Protein AF-X1ENH5-F1 (afdb_monomer)

InterPro domains:
  IPR018483 Carbohydrate kinase, FGGY, conserved site [PS00445] (154-174)
  IPR018485 Carbohydrate kinase FGGY, C-terminal [PF02782] (138-236)
  IPR043129 ATPase, nucleotide binding domain [SSF53067] (134-287)
  IPR050406 FGGY Carbohydrate Kinase [PTHR43095] (138-286)

pLDDT: mean 84.13, std 14.54, range [31.84, 98.38]

Secondary structure (DSSP, 8-state):
-EEEEEEESS-TT--HHHHSSTT--HHHHHHHHHHHHHHHHSTTSTTTT-EEEEEEEEE-TTTSHHHHHHHTTT-SEEEEE-TTS-HHHHHHHHHHHHHHHTTTSEEEEE--------TT-----S--S---HHHHHHHTEEE-TTT-EEEEE----S--TT--HHHHHHHHHHHHHHHHHHHHHHHHHTT-----EEE-SGGGG-HHHHHHHHHHHTS-EEEE--S-HHHHHHHHHHHHHHHT--HHHHHHHS---EEEE---GGGHHHHHHHHHHHHHHHHHHHTT-

Organism: NCBI:txid412755

Sequence (289 aa):
MPVIIAFTASYEDRPQLKNYTGLKDMKEGILAVKSDIERLSREDGPYSDLNIIVHLDHAQPASDKWLVDEYGNFISSVMWDCSHYSLKDKLRMTKKFVDEYKTRFIVEGAVDEIYNYNTDNVRGEVIDNITEPEVAEEYFSGAGSPRWNVSLKGAFYGISLSHGKYHFLKAILDAVAFEIKLNIDTISDSGIKVKKIILSGGASKNLPLCQVIADVLETPTAVSREKEASSKGVFYLVKSQIEGLPVTKIAGEENVAHTELTPDKKRFQHYRRLYQKYISLGNQMENLA

Nearest PDB structures (foldseek):
  5vm1-assembly1_A  TM=9.222E-01  e=3.725E-05  Brucella ovis ATCC 25840
  3ifr-assembly3_A  TM=8.797E-01  e=1.508E-05  Rhodospirillum rubrum ATCC 11170
  3gbt-assembly1_A  TM=8.881E-01  e=1.259E-05  Lactobacillus acidophilus NCFM
  5vm1-assembly6_B  TM=9.229E-01  e=3.956E-05  Brucella ovis ATCC 25840
  3ll3-assembly1_B  TM=8.595E-01  e=8.255E-06  Lactobacillus acidophilus

Foldseek 3Di:
DEDEDEAEPVPLQGNCLLVVDPNSHNVNSVVVVLVCCCQQCPCPHPNVVYDYAYEHEQQEPVPRVVVCVVCLQVHAEYAYHPLVDDLVVLVVVLVVVCVVPVVRHHYRRDSDNPPDDDPPSDHDDVPPDPQDPVNVFSVQAADDPPLRGRRFGDDDPDDDPVDDPVNVVVVVLLLVLLRVLNRVVVCVVVVDDDDAAEDADDCLVPVVSVQSNCQLNVHKYKYFPDHCVVSVLVVLVVVCVVVVHDSCVSVVVDDRDIHIHHHDPVCNVVSVVVSVVSVVVSVVSSVVD

Solvent-accessible surface area (backbone atoms only — not comparable to full-atom values): 16633 Å² total; per-residue (Å²): 86,81,44,77,52,73,44,21,48,76,30,83,92,56,34,39,23,21,60,66,40,96,83,58,35,49,70,62,10,50,54,48,54,52,50,49,52,54,59,37,40,30,86,92,27,96,37,39,70,45,45,78,40,32,32,38,36,52,34,34,75,91,76,31,48,64,55,50,70,76,41,34,87,71,33,47,28,36,29,44,36,34,42,94,49,55,72,74,50,23,57,53,50,49,50,52,48,44,74,76,38,61,90,65,30,50,74,42,74,42,76,54,76,76,89,79,82,66,100,76,83,70,82,76,62,92,70,89,59,83,79,50,70,73,62,51,46,60,81,29,52,37,36,58,83,83,72,67,33,72,70,38,67,67,81,88,80,87,84,56,98,85,63,52,73,68,55,55,54,48,51,52,54,48,48,55,30,44,49,53,39,51,41,52,51,54,45,39,75,74,72,46,80,86,86,76,47,76,41,56,69,80,68,44,72,40,55,72,55,50,48,49,33,14,26,62,60,70,37,64,28,26,35,51,68,63,86,56,59,66,64,52,50,53,50,30,50,53,50,14,63,75,70,74,42,60,44,70,58,56,50,61,73,52,72,79,53,58,50,80,40,77,40,52,74,90,47,35,73,58,41,56,56,50,44,54,50,50,52,56,50,51,58,52,48,62,76,74,90

Radius of gyration: 22.56 Å; Cα contacts (8 Å, |Δi|>4): 347; chains: 1; bounding box: 57×37×62 Å

Mean predicted aligned error: 13.88 Å

Structure (mmCIF, N/CA/C/O backbone):
data_AF-X1ENH5-F1
#
_entry.id   AF-X1ENH5-F1
#
loop_
_atom_site.group_PDB
_atom_site.id
_atom_site.type_symbol
_atom_site.label_atom_id
_atom_site.label_alt_id
_atom_site.label_comp_id
_atom_site.label_asym_id
_atom_site.label_entity_id
_atom_site.label_seq_id
_atom_site.pdbx_PDB_ins_code
_atom_site.Cartn_x
_atom_site.Cartn_y
_atom_site.Cartn_z
_atom_site.occupancy
_atom_site.B_iso_or_equiv
_atom_site.auth_seq_id
_atom_site.auth_comp_id
_atom_site.auth_asym_id
_atom_site.auth_atom_id
_atom_site.pdbx_PDB_model_num
ATOM 1 N N . MET A 1 1 ? -16.900 14.703 18.967 1.00 65.75 1 MET A N 1
ATOM 2 C CA . MET A 1 1 ? -16.089 14.598 17.719 1.00 65.75 1 MET A CA 1
ATOM 3 C C . MET A 1 1 ? -15.453 13.213 17.662 1.00 65.75 1 MET A C 1
ATOM 5 O O . MET A 1 1 ? -14.846 12.850 18.663 1.00 65.75 1 MET A O 1
ATOM 9 N N . PRO A 1 2 ? -15.609 12.412 16.589 1.00 79.38 2 PRO A N 1
ATOM 10 C CA . PRO A 1 2 ? -15.003 11.088 16.552 1.00 79.38 2 PRO A CA 1
ATOM 11 C C . PRO A 1 2 ? -13.504 11.168 16.260 1.00 79.38 2 PRO A C 1
ATOM 13 O O . PRO A 1 2 ? -13.086 11.872 15.342 1.00 79.38 2 PRO A O 1
ATOM 16 N N . VAL A 1 3 ? -12.710 10.457 17.057 1.00 83.88 3 VAL A N 1
ATOM 17 C CA . VAL A 1 3 ? -11.249 10.382 16.943 1.00 83.88 3 VAL A CA 1
ATOM 18 C C . VAL A 1 3 ? -10.851 8.917 16.903 1.00 83.88 3 VAL A C 1
ATOM 20 O O . VAL A 1 3 ? -11.258 8.137 17.761 1.00 83.88 3 VAL A O 1
ATOM 23 N N . ILE A 1 4 ? -10.054 8.550 15.904 1.00 86.19 4 ILE A N 1
ATOM 24 C CA . ILE A 1 4 ? -9.498 7.205 15.800 1.00 86.19 4 ILE A CA 1
ATOM 25 C C . ILE A 1 4 ? -8.137 7.207 16.475 1.00 86.19 4 ILE A C 1
ATOM 27 O O . ILE A 1 4 ? -7.270 8.011 16.129 1.00 86.19 4 ILE A O 1
ATOM 31 N N . ILE A 1 5 ? -7.958 6.296 17.423 1.00 90.38 5 ILE A N 1
ATOM 32 C CA . ILE A 1 5 ? -6.656 6.012 18.013 1.00 90.38 5 ILE A CA 1
ATOM 33 C C . ILE A 1 5 ? -6.234 4.644 17.500 1.00 90.38 5 ILE A C 1
ATOM 35 O O . ILE A 1 5 ? -6.833 3.627 17.852 1.00 90.38 5 ILE A O 1
ATOM 39 N N . ALA A 1 6 ? -5.226 4.656 16.632 1.00 91.12 6 ALA A N 1
ATOM 40 C CA . ALA A 1 6 ? -4.647 3.464 16.042 1.00 91.12 6 ALA A CA 1
ATOM 41 C C . ALA A 1 6 ? -3.329 3.115 16.731 1.00 91.12 6 ALA A C 1
ATOM 43 O O . ALA A 1 6 ? -2.497 3.991 16.996 1.00 91.12 6 ALA A O 1
ATOM 44 N N . PHE A 1 7 ? -3.135 1.833 16.998 1.00 92.62 7 PHE A N 1
ATOM 45 C CA . PHE A 1 7 ? -1.862 1.300 17.453 1.00 92.62 7 PHE A CA 1
ATOM 46 C C . PHE A 1 7 ? -1.666 -0.108 16.918 1.00 92.62 7 PHE A C 1
ATOM 48 O O . PHE A 1 7 ? -2.631 -0.840 16.711 1.00 92.62 7 PHE A O 1
ATOM 55 N N . THR A 1 8 ? -0.411 -0.501 16.755 1.00 93.00 8 THR A N 1
ATOM 56 C CA . THR A 1 8 ? -0.060 -1.885 16.448 1.00 93.00 8 THR A CA 1
ATOM 57 C C . THR A 1 8 ? 0.416 -2.625 17.700 1.00 93.00 8 THR A C 1
ATOM 59 O O . THR A 1 8 ? 0.903 -2.025 18.671 1.00 93.00 8 THR A O 1
ATOM 62 N N . ALA A 1 9 ? 0.278 -3.948 17.668 1.00 91.50 9 ALA A N 1
ATOM 63 C CA . ALA A 1 9 ? 0.709 -4.844 18.731 1.00 91.50 9 ALA A CA 1
ATOM 64 C C . ALA A 1 9 ? 2.060 -5.489 18.398 1.00 91.50 9 ALA A C 1
ATOM 66 O O . ALA A 1 9 ? 3.102 -4.873 18.643 1.00 91.50 9 ALA A O 1
ATOM 67 N N . SER A 1 10 ? 2.057 -6.695 17.822 1.00 88.56 10 SER A N 1
ATOM 68 C CA . SER A 1 10 ? 3.282 -7.404 17.452 1.00 88.56 10 SER A CA 1
ATOM 69 C C . SER A 1 10 ? 3.823 -7.035 16.069 1.00 88.56 10 SER A C 1
ATOM 71 O O . SER A 1 10 ? 4.689 -7.744 15.564 1.00 88.56 10 SER A O 1
ATOM 73 N N . TYR A 1 11 ? 3.317 -5.979 15.427 1.00 85.44 11 TYR A N 1
ATOM 74 C CA . TYR A 1 11 ? 3.837 -5.529 14.136 1.00 85.44 11 TYR A CA 1
ATOM 75 C C . TYR A 1 11 ? 5.273 -5.025 14.301 1.00 85.44 11 TYR A C 1
ATOM 77 O O . TYR A 1 11 ? 5.519 -4.027 14.984 1.00 85.44 11 TYR A O 1
ATOM 85 N N . GLU A 1 12 ? 6.225 -5.742 13.706 1.00 68.88 12 GLU A N 1
ATOM 86 C CA . GLU A 1 12 ? 7.655 -5.593 13.996 1.00 68.88 12 GLU A CA 1
ATOM 87 C C . GLU A 1 12 ? 8.201 -4.196 13.665 1.00 68.88 12 GLU A C 1
ATOM 89 O O . GLU A 1 12 ? 9.067 -3.679 14.376 1.00 68.88 12 GLU A O 1
ATOM 94 N N . ASP A 1 13 ? 7.630 -3.534 12.663 1.00 68.06 13 ASP A N 1
ATOM 95 C CA . ASP A 1 13 ? 8.099 -2.233 12.178 1.00 68.06 13 ASP A CA 1
ATOM 96 C C . ASP A 1 13 ? 7.818 -1.108 13.160 1.00 68.06 13 ASP A C 1
ATOM 98 O O . ASP A 1 13 ? 8.537 -0.103 13.234 1.00 68.06 13 ASP A O 1
ATOM 102 N N . ARG A 1 14 ? 6.695 -1.233 13.871 1.00 76.81 14 ARG A N 1
ATOM 103 C CA . ARG A 1 14 ? 6.153 -0.176 14.720 1.00 76.81 14 ARG A CA 1
ATOM 104 C C . ARG A 1 14 ? 5.433 -0.728 15.947 1.00 76.81 14 ARG A C 1
ATOM 106 O O . ARG A 1 14 ? 4.312 -0.287 16.154 1.00 76.81 14 ARG A O 1
ATOM 113 N N . PRO A 1 15 ? 6.032 -1.582 16.800 1.00 84.06 15 PRO A N 1
ATOM 114 C CA . PRO A 1 15 ? 5.311 -2.279 17.867 1.00 84.06 15 PRO A CA 1
ATOM 115 C C . PRO A 1 15 ? 4.935 -1.302 18.991 1.00 84.06 15 PRO A C 1
ATOM 117 O O . PRO A 1 15 ? 5.649 -1.137 19.985 1.00 84.06 15 PRO A O 1
ATOM 120 N N . GLN A 1 16 ? 3.841 -0.569 18.794 1.00 90.56 16 GLN A N 1
ATOM 121 C CA . GLN A 1 16 ? 3.479 0.599 19.592 1.00 90.56 16 GLN A CA 1
ATOM 122 C C . GLN A 1 16 ? 3.046 0.194 20.988 1.00 90.56 16 GLN A C 1
ATOM 124 O O . GLN A 1 16 ? 3.521 0.800 21.942 1.00 90.56 16 GLN A O 1
ATOM 129 N N . LEU A 1 17 ? 2.232 -0.858 21.124 1.00 93.88 17 LEU A N 1
ATOM 130 C CA . LEU A 1 17 ? 1.841 -1.362 22.441 1.00 93.88 17 LEU A CA 1
ATOM 131 C C . LEU A 1 17 ? 3.058 -1.800 23.247 1.00 93.88 17 LEU A C 1
ATOM 133 O O . LEU A 1 17 ? 3.207 -1.394 24.395 1.00 93.88 17 LEU A O 1
ATOM 137 N N . LYS A 1 18 ? 3.979 -2.546 22.627 1.00 91.00 18 LYS A N 1
ATOM 138 C CA . LYS A 1 18 ? 5.224 -2.950 23.286 1.00 91.00 18 LYS A CA 1
ATOM 139 C C . LYS A 1 18 ? 5.982 -1.736 23.815 1.00 91.00 18 LYS A C 1
ATOM 141 O O . LYS A 1 18 ? 6.446 -1.759 24.942 1.00 91.00 18 LYS A O 1
ATOM 146 N N . ASN A 1 19 ? 6.091 -0.673 23.024 1.00 90.62 19 ASN A N 1
ATOM 147 C CA . ASN A 1 19 ? 6.873 0.514 23.373 1.00 90.62 19 ASN A CA 1
ATOM 148 C C . ASN A 1 19 ? 6.098 1.583 24.158 1.00 90.62 19 ASN A C 1
ATOM 150 O O . ASN A 1 19 ? 6.683 2.612 24.493 1.00 90.62 19 ASN A O 1
ATOM 154 N N . TYR A 1 20 ? 4.809 1.373 24.437 1.00 90.69 20 TYR A N 1
ATOM 155 C CA . TYR A 1 20 ? 3.963 2.384 25.071 1.00 90.69 20 TYR A CA 1
ATOM 156 C C . TYR A 1 20 ? 4.424 2.706 26.498 1.00 90.69 20 TYR A C 1
ATOM 158 O O . TYR A 1 20 ? 4.330 3.845 26.951 1.00 90.69 20 TYR A O 1
ATOM 166 N N . THR A 1 21 ? 4.977 1.711 27.196 1.00 92.19 21 THR A N 1
ATOM 167 C CA . THR A 1 21 ? 5.536 1.864 28.541 1.00 92.19 21 THR A CA 1
ATOM 168 C C . THR A 1 21 ? 7.037 1.568 28.555 1.00 92.19 21 THR A C 1
ATOM 170 O O . THR A 1 21 ? 7.577 0.873 27.692 1.00 92.19 21 THR A O 1
ATOM 173 N N . GLY A 1 22 ? 7.730 2.046 29.594 1.00 89.75 22 GLY A N 1
ATOM 174 C CA . GLY A 1 22 ? 9.153 1.754 29.799 1.00 89.75 22 GLY A CA 1
ATOM 175 C C . GLY A 1 22 ? 9.470 0.270 30.035 1.00 89.75 22 GLY A C 1
ATOM 176 O O . GLY A 1 22 ? 10.632 -0.116 29.928 1.00 89.75 22 GLY A O 1
ATOM 177 N N . LEU A 1 23 ? 8.458 -0.562 30.318 1.00 91.50 23 LEU A N 1
ATOM 178 C CA . LEU A 1 23 ? 8.609 -2.005 30.535 1.00 91.50 23 LEU A CA 1
ATOM 179 C C . LEU A 1 23 ? 8.845 -2.782 29.236 1.00 91.50 23 LEU A C 1
ATOM 181 O O . LEU A 1 23 ? 9.301 -3.921 29.285 1.00 91.50 23 LEU A O 1
ATOM 185 N N . LYS A 1 24 ? 8.581 -2.164 28.078 1.00 90.88 24 LYS A N 1
ATOM 186 C CA . LYS A 1 24 ? 8.726 -2.791 26.759 1.00 90.88 24 LYS A CA 1
ATOM 187 C C . LYS A 1 24 ? 7.923 -4.094 26.603 1.00 90.88 24 LYS A C 1
ATOM 189 O O . LYS A 1 24 ? 8.373 -5.022 25.925 1.00 90.88 24 LYS A O 1
ATOM 194 N N . ASP A 1 25 ? 6.746 -4.152 27.222 1.00 92.75 25 ASP A N 1
ATOM 195 C CA . ASP A 1 25 ? 5.858 -5.314 27.252 1.00 92.75 25 ASP A CA 1
ATOM 196 C C . ASP A 1 25 ? 4.480 -4.970 26.664 1.00 92.75 25 ASP A C 1
ATOM 198 O O . ASP A 1 25 ? 3.901 -3.929 26.970 1.00 92.75 25 ASP A O 1
ATOM 202 N N . MET A 1 26 ? 3.952 -5.845 25.802 1.00 93.38 26 MET A N 1
ATOM 203 C CA . MET A 1 26 ? 2.687 -5.594 25.098 1.00 93.38 26 MET A CA 1
ATOM 204 C C . MET A 1 26 ? 1.461 -5.662 26.010 1.00 93.38 26 MET A C 1
ATOM 206 O O . MET A 1 26 ? 0.502 -4.931 25.765 1.00 93.38 26 MET A O 1
ATOM 210 N N . LYS A 1 27 ? 1.468 -6.519 27.041 1.00 94.38 27 LYS A N 1
ATOM 211 C CA . LYS A 1 27 ? 0.344 -6.627 27.982 1.00 94.38 27 LYS A CA 1
ATOM 212 C C . LYS A 1 27 ? 0.259 -5.372 28.835 1.00 94.38 27 LYS A C 1
ATOM 214 O O . LYS A 1 27 ? -0.809 -4.782 28.956 1.00 94.38 27 LYS A O 1
ATOM 219 N N . GLU A 1 28 ? 1.398 -4.911 29.335 1.00 96.38 28 GLU A N 1
ATOM 220 C CA . GLU A 1 28 ? 1.483 -3.630 30.040 1.00 96.38 28 GLU A CA 1
ATOM 221 C C . GLU A 1 28 ? 1.096 -2.462 29.124 1.00 96.38 28 GLU A C 1
ATOM 223 O O . GLU A 1 28 ? 0.389 -1.543 29.536 1.00 96.38 28 GLU A O 1
ATOM 228 N N . GLY A 1 29 ? 1.497 -2.531 27.852 1.00 96.19 29 GLY A N 1
ATOM 229 C CA . GLY A 1 29 ? 1.121 -1.579 26.815 1.00 96.19 29 GLY A CA 1
ATOM 230 C C . GLY A 1 29 ? -0.384 -1.421 26.635 1.00 96.19 29 GLY A C 1
ATOM 231 O O . GLY A 1 29 ? -0.893 -0.307 26.736 1.00 96.19 29 GLY A O 1
ATOM 232 N N . ILE A 1 30 ? -1.111 -2.519 26.390 1.00 96.75 30 ILE A N 1
ATOM 233 C CA . ILE A 1 30 ? -2.566 -2.444 26.190 1.00 96.75 30 ILE A CA 1
ATOM 234 C C . ILE A 1 30 ? -3.292 -1.985 27.456 1.00 96.75 30 ILE A C 1
ATOM 236 O O . ILE A 1 30 ? -4.227 -1.190 27.360 1.00 96.75 30 ILE A O 1
ATOM 240 N N . LEU A 1 31 ? -2.846 -2.420 28.639 1.00 97.19 31 LEU A N 1
ATOM 241 C CA . LEU A 1 31 ? -3.417 -1.974 29.911 1.00 97.19 31 LEU A CA 1
ATOM 242 C C . LEU A 1 31 ? -3.257 -0.461 30.093 1.00 97.19 31 LEU A C 1
ATOM 244 O O . LEU A 1 31 ? -4.217 0.221 30.456 1.00 97.19 31 LEU A O 1
ATOM 248 N N . ALA A 1 32 ? -2.068 0.065 29.799 1.00 96.56 32 ALA A N 1
ATOM 249 C CA . ALA A 1 32 ? -1.772 1.486 29.900 1.00 96.56 32 ALA A CA 1
ATOM 250 C C . ALA A 1 32 ? -2.545 2.310 28.859 1.00 96.56 32 ALA A C 1
ATOM 252 O O . ALA A 1 32 ? -3.234 3.249 29.245 1.00 96.56 32 ALA A O 1
ATOM 253 N N . VAL A 1 33 ? -2.524 1.923 27.576 1.00 96.31 33 VAL A N 1
ATOM 254 C CA . VAL A 1 33 ? -3.287 2.601 26.507 1.00 96.31 33 VAL A CA 1
ATOM 255 C C . VAL A 1 33 ? -4.771 2.645 26.841 1.00 96.31 33 VAL A C 1
ATOM 257 O O . VAL A 1 33 ? -5.392 3.704 26.771 1.00 96.31 33 VAL A O 1
ATOM 260 N N . LYS A 1 34 ? -5.347 1.503 27.233 1.00 96.69 34 LYS A N 1
ATOM 261 C CA . LYS A 1 34 ? -6.757 1.416 27.614 1.00 96.69 34 LYS A CA 1
ATOM 262 C C . LYS A 1 34 ? -7.069 2.339 28.785 1.00 96.69 34 LYS A C 1
ATOM 264 O O . LYS A 1 34 ? -8.004 3.130 28.700 1.00 96.69 34 LYS A O 1
ATOM 269 N N . SER A 1 35 ? -6.267 2.268 29.846 1.00 96.25 35 SER A N 1
ATOM 270 C CA . SER A 1 35 ? -6.422 3.120 31.025 1.00 96.25 35 SER A CA 1
ATOM 271 C C . SER A 1 35 ? -6.319 4.605 30.674 1.00 96.25 35 SER A C 1
ATOM 273 O O . SER A 1 35 ? -7.102 5.402 31.185 1.00 96.25 35 SER A O 1
ATOM 275 N N . ASP A 1 36 ? -5.363 4.997 29.835 1.00 95.88 36 ASP A N 1
ATOM 276 C CA . ASP A 1 36 ? -5.172 6.392 29.444 1.00 95.88 36 ASP A CA 1
ATOM 277 C C . ASP A 1 36 ? -6.354 6.895 28.624 1.00 95.88 36 ASP A C 1
ATOM 279 O O . ASP A 1 36 ? -6.909 7.937 28.963 1.00 95.88 36 ASP A O 1
ATOM 283 N N . ILE A 1 37 ? -6.799 6.135 27.619 1.00 95.56 37 ILE A N 1
ATOM 284 C CA . ILE A 1 37 ? -7.981 6.486 26.824 1.00 95.56 37 ILE A CA 1
ATOM 285 C C . ILE A 1 37 ? -9.198 6.651 27.738 1.00 95.56 37 ILE A C 1
ATOM 287 O O . ILE A 1 37 ? -9.793 7.724 27.754 1.00 95.56 37 ILE A O 1
ATOM 291 N N . GLU A 1 38 ? -9.512 5.652 28.566 1.00 94.00 38 GLU A N 1
ATOM 292 C CA . GLU A 1 38 ? -10.671 5.695 29.467 1.00 94.00 38 GLU A CA 1
ATOM 293 C C . GLU A 1 38 ? -10.592 6.856 30.469 1.00 94.00 38 GLU A C 1
ATOM 295 O O . GLU A 1 38 ? -11.591 7.522 30.732 1.00 94.00 38 GLU A O 1
ATOM 300 N N . ARG A 1 39 ? -9.409 7.151 31.024 1.00 94.62 39 ARG A N 1
ATOM 301 C CA . ARG A 1 39 ? -9.231 8.264 31.970 1.00 94.62 39 ARG A CA 1
ATOM 302 C C . ARG A 1 39 ? -9.330 9.625 31.311 1.00 94.62 39 ARG A C 1
ATOM 304 O O . ARG A 1 39 ? -9.749 10.566 31.982 1.00 94.62 39 ARG A O 1
ATOM 311 N N . LEU A 1 40 ? -8.874 9.745 30.073 1.00 94.31 40 LEU A N 1
ATOM 312 C CA . LEU A 1 40 ? -8.838 10.997 29.333 1.00 94.31 40 LEU A CA 1
ATOM 313 C C . LEU A 1 40 ? -10.203 11.325 28.716 1.00 94.31 40 LEU A C 1
ATOM 315 O O . LEU A 1 40 ? -10.556 12.503 28.659 1.00 94.31 40 LEU A O 1
ATOM 319 N N . SER A 1 41 ? -10.970 10.305 28.318 1.00 93.44 41 SER A N 1
ATOM 320 C CA . SER A 1 41 ? -12.281 10.442 27.671 1.00 93.44 41 SER A CA 1
ATOM 321 C C . SER A 1 41 ? -13.485 10.193 28.589 1.00 93.44 41 SER A C 1
ATOM 323 O O . SER A 1 41 ? -14.611 10.132 28.103 1.00 93.44 41 SER A O 1
ATOM 325 N N . ARG A 1 42 ? -13.287 10.000 29.900 1.00 93.19 42 ARG A N 1
ATOM 326 C CA . ARG A 1 42 ? -14.396 9.918 30.872 1.00 93.19 42 ARG A CA 1
ATOM 327 C C . ARG A 1 42 ? -15.175 11.236 30.957 1.00 93.19 42 ARG A C 1
ATOM 329 O O . ARG A 1 42 ? -14.659 12.277 30.563 1.00 93.19 42 ARG A O 1
ATOM 336 N N . GLU A 1 43 ? -16.376 11.202 31.531 1.00 92.69 43 GLU A N 1
ATOM 337 C CA . GLU A 1 43 ? -17.295 12.355 31.587 1.00 92.69 43 GLU A CA 1
ATOM 338 C C . GLU A 1 43 ? -16.697 13.620 32.236 1.00 92.69 43 GLU A C 1
ATOM 340 O O . GLU A 1 43 ? -16.928 14.722 31.747 1.00 92.69 43 GLU A O 1
ATOM 345 N N . ASP A 1 44 ? -15.898 13.480 33.299 1.00 94.38 44 ASP A N 1
ATOM 346 C CA . ASP A 1 44 ? -15.173 14.577 33.969 1.00 94.38 44 ASP A CA 1
ATOM 347 C C . ASP A 1 44 ? -13.745 14.784 33.424 1.00 94.38 44 ASP A C 1
ATOM 349 O O . ASP A 1 44 ? -12.956 15.553 33.978 1.00 94.38 44 ASP A O 1
ATOM 353 N N . GLY A 1 45 ? -13.378 14.049 32.374 1.00 93.25 45 GLY A N 1
ATOM 354 C CA . GLY A 1 45 ? -12.060 14.070 31.762 1.00 93.25 45 GLY A CA 1
ATOM 355 C C . GLY A 1 45 ? -11.844 15.282 30.851 1.00 93.25 45 GLY A C 1
ATOM 356 O O . GLY A 1 45 ? -12.795 15.923 30.407 1.00 93.25 45 GLY A O 1
ATOM 357 N N . PRO A 1 46 ? -10.580 15.591 30.513 1.00 94.31 46 PRO A N 1
ATOM 358 C CA . PRO A 1 46 ? -10.246 16.714 29.635 1.00 94.31 46 PRO A CA 1
ATOM 359 C C . PRO A 1 46 ? -10.766 16.555 28.196 1.00 94.31 46 PRO A C 1
ATOM 361 O O . PRO A 1 46 ? -10.773 17.531 27.449 1.00 94.31 46 PRO A O 1
ATOM 364 N N . TYR A 1 47 ? -11.179 15.346 27.799 1.00 93.06 47 TYR A N 1
ATOM 365 C CA . TYR A 1 47 ? -11.654 15.029 26.453 1.00 93.06 47 TYR A CA 1
ATOM 366 C C . TYR A 1 47 ? -12.999 14.285 26.459 1.00 93.06 47 TYR A C 1
ATOM 368 O O . TYR A 1 47 ? -13.220 13.399 25.633 1.00 93.06 47 TYR A O 1
ATOM 376 N N . SER A 1 48 ? -13.897 14.638 27.380 1.00 91.12 48 SER A N 1
ATOM 377 C CA . SER A 1 48 ? -15.223 14.017 27.534 1.00 91.12 48 SER A CA 1
ATOM 378 C C . SER A 1 48 ? -16.121 14.115 26.290 1.00 91.12 48 SER A C 1
ATOM 380 O O . SER A 1 48 ? -16.962 13.250 26.067 1.00 91.12 48 SER A O 1
ATOM 382 N N . ASP A 1 49 ? -15.904 15.115 25.431 1.00 90.19 49 ASP A N 1
ATOM 383 C CA . ASP A 1 49 ? -16.664 15.318 24.186 1.00 90.19 49 ASP A CA 1
ATOM 384 C C . ASP A 1 49 ? -16.129 14.507 22.977 1.00 90.19 49 ASP A C 1
ATOM 386 O O . ASP A 1 49 ? -16.623 14.635 21.839 1.00 90.19 49 ASP A O 1
ATOM 390 N N . LEU A 1 50 ? -15.072 13.706 23.166 1.00 86.69 50 LEU A N 1
ATOM 391 C CA . LEU A 1 50 ? -14.506 12.864 22.111 1.00 86.69 50 LEU A CA 1
ATOM 392 C C . LEU A 1 50 ? -15.163 11.482 22.084 1.00 86.69 50 LEU A C 1
ATOM 394 O O . LEU A 1 50 ? -15.222 10.779 23.085 1.00 86.69 50 LEU A O 1
ATOM 398 N N . ASN A 1 51 ? -15.566 11.052 20.888 1.00 83.81 51 ASN A N 1
ATOM 399 C CA . ASN A 1 51 ? -15.989 9.674 20.647 1.00 83.81 51 ASN A CA 1
ATOM 400 C C . ASN A 1 51 ? -14.774 8.890 20.148 1.00 83.81 51 ASN A C 1
ATOM 402 O O . ASN A 1 51 ? -14.367 9.052 18.996 1.00 83.81 51 ASN A O 1
ATOM 406 N N . ILE A 1 52 ? -14.166 8.084 21.014 1.00 91.06 52 ILE A N 1
ATOM 407 C CA . ILE A 1 52 ? -12.947 7.353 20.667 1.00 91.06 52 ILE A CA 1
ATOM 408 C C . ILE A 1 52 ? -13.295 6.054 19.940 1.00 91.06 52 ILE A C 1
ATOM 410 O O . ILE A 1 52 ? -14.066 5.237 20.435 1.00 91.06 52 ILE A O 1
ATOM 414 N N . ILE A 1 53 ? -12.698 5.867 18.767 1.00 91.56 53 ILE A N 1
ATOM 415 C CA . ILE A 1 53 ? -12.738 4.628 17.993 1.00 91.56 53 ILE A CA 1
ATOM 416 C C . ILE A 1 53 ? -11.349 4.008 18.103 1.00 91.56 53 ILE A C 1
ATOM 418 O O . ILE A 1 53 ? -10.365 4.583 17.638 1.00 91.56 53 ILE A O 1
ATOM 422 N N . VAL A 1 54 ? -11.258 2.841 18.729 1.00 94.38 54 VAL A N 1
ATOM 423 C CA . VAL A 1 54 ? -9.977 2.154 18.910 1.00 94.38 54 VAL A CA 1
ATOM 424 C C . VAL A 1 54 ? -9.735 1.241 17.715 1.00 94.38 54 VAL A C 1
ATOM 426 O O . VAL A 1 54 ? -10.559 0.373 17.415 1.00 94.38 54 VAL A O 1
ATOM 429 N N . HIS A 1 55 ? -8.614 1.436 17.029 1.00 94.56 55 HIS A N 1
ATOM 430 C CA . HIS A 1 55 ? -8.213 0.627 15.885 1.00 94.56 55 HIS A CA 1
ATOM 431 C C . HIS A 1 55 ? -6.938 -0.154 16.212 1.00 94.56 55 HIS A C 1
ATOM 433 O O . HIS A 1 55 ? -5.913 0.438 16.550 1.00 94.56 55 HIS A O 1
ATOM 439 N N . LEU A 1 56 ? -7.008 -1.482 16.117 1.00 93.62 56 LEU A N 1
ATOM 440 C CA . LEU A 1 56 ? -5.826 -2.334 16.179 1.00 93.62 56 LEU A CA 1
ATOM 441 C C . LEU A 1 56 ? -5.292 -2.528 14.760 1.00 93.62 56 LEU A C 1
ATOM 443 O O . LEU A 1 56 ? -5.888 -3.252 13.961 1.00 93.62 56 LEU A O 1
ATOM 447 N N . ASP A 1 57 ? -4.177 -1.869 14.480 1.00 91.50 57 ASP A N 1
ATOM 448 C CA . ASP A 1 57 ? -3.533 -1.853 13.174 1.00 91.50 57 ASP A CA 1
ATOM 449 C C . ASP A 1 57 ? -2.525 -3.009 13.042 1.00 91.50 57 ASP A C 1
ATOM 451 O O . ASP A 1 57 ? -1.867 -3.386 14.018 1.00 91.50 57 ASP A O 1
ATOM 455 N N . HIS A 1 58 ? -2.411 -3.576 11.839 1.00 90.94 58 HIS A N 1
ATOM 456 C CA . HIS A 1 58 ? -1.501 -4.682 11.506 1.00 90.94 58 HIS A CA 1
ATOM 457 C C . HIS A 1 58 ? -1.511 -5.885 12.483 1.00 90.94 58 HIS A C 1
ATOM 459 O O . HIS A 1 58 ? -0.459 -6.439 12.822 1.00 90.94 58 HIS A O 1
ATOM 465 N N . ALA A 1 59 ? -2.691 -6.315 12.945 1.00 91.75 59 ALA A N 1
ATOM 466 C CA . ALA A 1 59 ? -2.826 -7.431 13.883 1.00 91.75 59 ALA A CA 1
ATOM 467 C C . ALA A 1 59 ? -2.379 -8.758 13.248 1.00 91.75 59 ALA A C 1
ATOM 469 O O . ALA A 1 59 ? -2.990 -9.233 12.287 1.00 91.75 59 ALA A O 1
ATOM 470 N N . GLN A 1 60 ? -1.342 -9.382 13.811 1.00 89.19 60 GLN A N 1
ATOM 471 C CA . GLN A 1 60 ? -0.731 -10.590 13.258 1.00 89.19 60 GLN A CA 1
ATOM 472 C C . GLN A 1 60 ? -1.455 -11.868 13.725 1.00 89.19 60 GLN A C 1
ATOM 474 O O . GLN A 1 60 ? -1.558 -12.110 14.934 1.00 89.19 60 GLN A O 1
ATOM 479 N N . PRO A 1 61 ? -1.870 -12.772 12.812 1.00 87.25 61 PRO A N 1
ATOM 480 C CA . PRO A 1 61 ? -2.674 -13.942 13.156 1.00 87.25 61 PRO A CA 1
ATOM 481 C C . PRO A 1 61 ? -2.106 -14.885 14.213 1.00 87.25 61 PRO A C 1
ATOM 483 O O . PRO A 1 61 ? -2.863 -15.456 14.998 1.00 87.25 61 PRO A O 1
ATOM 486 N N . ALA A 1 62 ? -0.787 -15.068 14.226 1.00 83.75 62 ALA A N 1
ATOM 487 C CA . ALA A 1 62 ? -0.118 -15.973 15.156 1.00 83.75 62 ALA A CA 1
ATOM 488 C C . ALA A 1 62 ? 0.124 -15.338 16.535 1.00 83.75 62 ALA A C 1
ATOM 490 O O . ALA A 1 62 ? 0.126 -16.042 17.543 1.00 83.75 62 ALA A O 1
ATOM 491 N N . SER A 1 63 ? 0.311 -14.019 16.577 1.00 88.44 63 SER A N 1
ATOM 492 C CA . SER A 1 63 ? 0.905 -13.326 17.724 1.00 88.44 63 SER A CA 1
ATOM 493 C C . SER A 1 63 ? -0.087 -12.442 18.473 1.00 88.44 63 SER A C 1
ATOM 495 O O . SER A 1 63 ? 0.022 -12.311 19.689 1.00 88.44 63 SER A O 1
ATOM 497 N N . ASP A 1 64 ? -1.084 -11.889 17.779 1.00 93.38 64 ASP A N 1
ATOM 498 C CA . ASP A 1 64 ? -1.993 -10.878 18.329 1.00 93.38 64 ASP A CA 1
ATOM 499 C C . ASP A 1 64 ? -3.406 -11.411 18.593 1.00 93.38 64 ASP A C 1
ATOM 501 O O . ASP A 1 64 ? -4.258 -10.688 19.106 1.00 93.38 64 ASP A O 1
ATOM 505 N N . LYS A 1 65 ? -3.685 -12.690 18.299 1.00 91.31 65 LYS A N 1
ATOM 506 C CA . LYS A 1 65 ? -5.030 -13.259 18.503 1.00 91.31 65 LYS A CA 1
ATOM 507 C C . LYS A 1 65 ? -5.511 -13.117 19.954 1.00 91.31 65 LYS A C 1
ATOM 509 O O . LYS A 1 65 ? -6.671 -12.787 20.177 1.00 91.31 65 LYS A O 1
ATOM 514 N N . TRP A 1 66 ? -4.620 -13.309 20.930 1.00 94.69 66 TRP A N 1
ATOM 515 C CA . TRP A 1 66 ? -4.950 -13.154 22.353 1.00 94.69 66 TRP A CA 1
ATOM 516 C C . TRP A 1 66 ? -5.450 -11.738 22.676 1.00 94.69 66 TRP A C 1
ATOM 518 O O . TRP A 1 66 ? -6.396 -11.580 23.440 1.00 94.69 66 TRP A O 1
ATOM 528 N N . LEU A 1 67 ? -4.866 -10.714 22.048 1.00 94.75 67 LEU A N 1
ATOM 529 C CA . LEU A 1 67 ? -5.241 -9.318 22.245 1.00 94.75 67 LEU A CA 1
ATOM 530 C C . LEU A 1 67 ? -6.660 -9.066 21.727 1.00 94.75 67 LEU A C 1
ATOM 532 O O . LEU A 1 67 ? -7.465 -8.426 22.397 1.00 94.75 67 LEU A O 1
ATOM 536 N N . VAL A 1 68 ? -6.981 -9.619 20.557 1.00 93.62 68 VAL A N 1
ATOM 537 C CA . VAL A 1 68 ? -8.326 -9.554 19.973 1.00 93.62 68 VAL A CA 1
ATOM 538 C C . VAL A 1 68 ? -9.347 -10.297 20.842 1.00 93.62 68 VAL A C 1
ATOM 540 O O . VAL A 1 68 ? -10.447 -9.795 21.082 1.00 93.62 68 VAL A O 1
ATOM 543 N N . ASP A 1 69 ? -8.989 -11.485 21.328 1.00 94.00 69 ASP A N 1
ATOM 544 C CA . ASP A 1 69 ? -9.864 -12.313 22.158 1.00 94.00 69 ASP A CA 1
ATOM 545 C C . ASP A 1 69 ? -10.201 -11.623 23.485 1.00 94.00 69 ASP A C 1
ATOM 547 O O . ASP A 1 69 ? -11.384 -11.465 23.815 1.00 94.00 69 ASP A O 1
ATOM 551 N N . GLU A 1 70 ? -9.175 -11.161 24.202 1.00 95.12 70 GLU A N 1
ATOM 552 C CA . GLU A 1 70 ? -9.292 -10.566 25.535 1.00 95.12 70 GLU A CA 1
ATOM 553 C C . GLU A 1 70 ? -9.820 -9.122 25.500 1.00 95.12 70 GLU A C 1
ATOM 555 O O . GLU A 1 70 ? -10.673 -8.757 26.311 1.00 95.12 70 GLU A O 1
ATOM 560 N N . TYR A 1 71 ? -9.370 -8.300 24.545 1.00 94.81 71 TYR A N 1
ATOM 561 C CA . TYR A 1 71 ? -9.659 -6.858 24.494 1.00 94.81 71 TYR A CA 1
ATOM 562 C C . TYR A 1 71 ? -10.612 -6.461 23.362 1.00 94.81 71 TYR A C 1
ATOM 564 O O . TYR A 1 71 ? -10.850 -5.275 23.141 1.00 94.81 71 TYR A O 1
ATOM 572 N N . GLY A 1 72 ? -11.242 -7.419 22.680 1.00 90.06 72 GLY A N 1
ATOM 573 C CA . GLY A 1 72 ? -12.164 -7.146 21.571 1.00 90.06 72 GLY A CA 1
ATOM 574 C C . GLY A 1 72 ? -13.391 -6.292 21.922 1.00 90.06 72 GLY A C 1
ATOM 575 O O . GLY A 1 72 ? -14.042 -5.793 21.018 1.00 90.06 72 GLY A O 1
ATOM 576 N N . ASN A 1 73 ? -13.723 -6.103 23.207 1.00 90.81 73 ASN A N 1
ATOM 577 C CA . ASN A 1 73 ? -14.785 -5.170 23.627 1.00 90.81 73 ASN A CA 1
ATOM 578 C C . ASN A 1 73 ? -14.304 -3.714 23.712 1.00 90.81 73 ASN A C 1
ATOM 580 O O . ASN A 1 73 ? -15.113 -2.794 23.693 1.00 90.81 73 ASN A O 1
ATOM 584 N N . PHE A 1 74 ? -12.997 -3.516 23.864 1.00 93.25 74 PHE A N 1
ATOM 585 C CA . PHE A 1 74 ? -12.356 -2.206 23.867 1.00 93.25 74 PHE A CA 1
ATOM 586 C C . PHE A 1 74 ? -11.980 -1.771 22.443 1.00 93.25 74 PHE A C 1
ATOM 588 O O . PHE A 1 74 ? -12.011 -0.585 22.129 1.00 93.25 74 PHE A O 1
ATOM 595 N N . ILE A 1 75 ? -11.662 -2.729 21.570 1.00 94.31 75 ILE A N 1
ATOM 596 C CA . ILE A 1 75 ? -11.282 -2.486 20.178 1.00 94.31 75 ILE A CA 1
ATOM 597 C C . ILE A 1 75 ? -12.534 -2.313 19.308 1.00 94.31 75 ILE A C 1
ATOM 599 O O . ILE A 1 75 ? -13.420 -3.160 19.302 1.00 94.31 75 ILE A O 1
ATOM 603 N N . SER A 1 76 ? -12.599 -1.227 18.535 1.00 93.19 76 SER A N 1
ATOM 604 C CA . SER A 1 76 ? -13.718 -0.927 17.628 1.00 93.19 76 SER A CA 1
ATOM 605 C C . SER A 1 76 ? -13.502 -1.464 16.209 1.00 93.19 76 SER A C 1
ATOM 607 O O . SER A 1 76 ? -14.465 -1.745 15.492 1.00 93.19 76 SER A O 1
ATOM 609 N N . SER A 1 77 ? -12.243 -1.589 15.782 1.00 92.94 77 SER A N 1
ATOM 610 C CA . SER A 1 77 ? -11.873 -2.148 14.479 1.00 92.94 77 SER A CA 1
ATOM 611 C C . SER A 1 77 ? -10.492 -2.803 14.502 1.00 92.94 77 SER A C 1
ATOM 613 O O . SER A 1 77 ? -9.634 -2.401 15.285 1.00 92.94 77 SER A O 1
ATOM 615 N N . VAL A 1 78 ? -10.282 -3.806 13.648 1.00 93.19 78 VAL A N 1
ATOM 616 C CA . VAL A 1 78 ? -9.020 -4.552 13.533 1.00 93.19 78 VAL A CA 1
ATOM 617 C C . VAL A 1 78 ? -8.627 -4.668 12.064 1.00 93.19 78 VAL A C 1
ATOM 619 O O . VAL A 1 78 ? -9.419 -5.182 11.272 1.00 93.19 78 VAL A O 1
ATOM 622 N N . MET A 1 79 ? -7.405 -4.261 11.716 1.00 91.81 79 MET A N 1
ATOM 623 C CA . MET A 1 79 ? -6.754 -4.654 10.466 1.00 91.81 79 MET A CA 1
ATOM 624 C C . MET A 1 79 ? -6.086 -6.013 10.671 1.00 91.81 79 MET A C 1
ATOM 626 O O . MET A 1 79 ? -5.041 -6.114 11.312 1.00 91.81 79 MET A O 1
ATOM 630 N N . TRP A 1 80 ? -6.721 -7.077 10.174 1.00 91.88 80 TRP A N 1
ATOM 631 C CA . TRP A 1 80 ? -6.202 -8.439 10.308 1.00 91.88 80 TRP A CA 1
ATOM 632 C C . TRP A 1 80 ? -5.178 -8.717 9.213 1.00 91.88 80 TRP A C 1
ATOM 634 O O . TRP A 1 80 ? -5.534 -8.914 8.046 1.00 91.88 80 TRP A O 1
ATOM 644 N N . ASP A 1 81 ? -3.906 -8.710 9.598 1.00 88.62 81 ASP A N 1
ATOM 645 C CA . ASP A 1 81 ? -2.787 -8.688 8.672 1.00 88.62 81 ASP A CA 1
ATOM 646 C C . ASP A 1 81 ? -2.331 -10.096 8.300 1.00 88.62 81 ASP A C 1
ATOM 648 O O . ASP A 1 81 ? -1.564 -10.756 8.999 1.00 88.62 81 ASP A O 1
ATOM 652 N N . CYS A 1 82 ? -2.824 -10.573 7.159 1.00 82.94 82 CYS A N 1
ATOM 653 C CA . CYS A 1 82 ? -2.388 -11.839 6.585 1.00 82.94 82 CYS A CA 1
ATOM 654 C C . CYS A 1 82 ? -1.310 -11.649 5.504 1.00 82.94 82 CYS A C 1
ATOM 656 O O . CYS A 1 82 ? -1.039 -12.590 4.762 1.00 82.94 82 CYS A O 1
ATOM 658 N N . SER A 1 83 ? -0.691 -10.472 5.380 1.00 74.44 83 SER A N 1
ATOM 659 C CA . SER A 1 83 ? 0.190 -10.134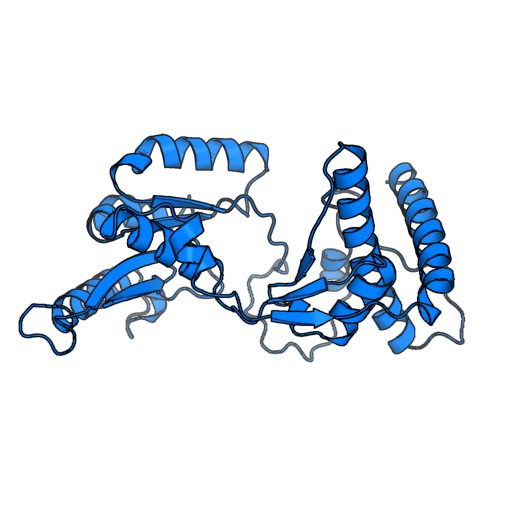 4.251 1.00 74.44 83 SER A CA 1
ATOM 660 C C . SER A 1 83 ? 1.354 -11.113 4.033 1.00 74.44 83 SER A C 1
ATOM 662 O O . SER A 1 83 ? 1.711 -11.363 2.881 1.00 74.44 83 SER A O 1
ATOM 664 N N . HIS A 1 84 ? 1.846 -11.758 5.096 1.00 72.19 84 HIS A N 1
ATOM 665 C CA . HIS A 1 84 ? 2.925 -12.758 5.071 1.00 72.19 84 HIS A CA 1
ATOM 666 C C . HIS A 1 84 ? 2.517 -14.175 4.610 1.00 72.19 84 HIS A C 1
ATOM 668 O O . HIS A 1 84 ? 3.373 -15.049 4.479 1.00 72.19 84 HIS A O 1
ATOM 674 N N . TYR A 1 85 ? 1.226 -14.453 4.397 1.00 72.62 85 TYR A N 1
ATOM 675 C CA . TYR A 1 85 ? 0.734 -15.791 4.031 1.00 72.62 85 TYR A CA 1
ATOM 676 C C . TYR A 1 85 ? 0.498 -15.927 2.521 1.00 72.62 85 TYR A C 1
ATOM 678 O O . TYR A 1 85 ? 0.374 -14.938 1.810 1.00 72.62 85 TYR A O 1
ATOM 686 N N . SER A 1 86 ? 0.374 -17.155 2.004 1.00 72.81 86 SER A N 1
ATOM 687 C CA . SER A 1 86 ? -0.008 -17.369 0.597 1.00 72.81 86 SER A CA 1
ATOM 688 C C . SER A 1 86 ? -1.378 -16.741 0.297 1.00 72.81 86 SER A C 1
ATOM 690 O O . SER A 1 86 ? -2.245 -16.769 1.165 1.00 72.81 86 SER A O 1
ATOM 692 N N . LEU A 1 87 ? -1.648 -16.244 -0.920 1.00 68.94 87 LEU A N 1
ATOM 693 C CA . LEU A 1 87 ? -2.961 -15.656 -1.269 1.00 68.94 87 LEU A CA 1
ATOM 694 C C . LEU A 1 87 ? -4.149 -16.566 -0.893 1.00 68.94 87 LEU A C 1
ATOM 696 O O . LEU A 1 87 ? -5.171 -16.105 -0.380 1.00 68.94 87 LEU A O 1
ATOM 700 N N . LYS A 1 88 ? -4.002 -17.880 -1.103 1.00 74.62 88 LYS A N 1
ATOM 701 C CA . LYS A 1 88 ? -5.005 -18.881 -0.713 1.00 74.62 88 LYS A CA 1
ATOM 702 C C . LYS A 1 88 ? -5.229 -18.894 0.801 1.00 74.62 88 LYS A C 1
ATOM 704 O O . LYS A 1 88 ? -6.375 -18.970 1.250 1.00 74.62 88 LYS A O 1
ATOM 709 N N . ASP A 1 89 ? -4.155 -18.829 1.580 1.00 76.75 89 ASP A N 1
ATOM 710 C CA . ASP A 1 89 ? -4.228 -18.763 3.035 1.00 76.75 89 ASP A CA 1
ATOM 711 C C . ASP A 1 89 ? -4.739 -17.414 3.527 1.00 76.75 89 ASP A C 1
ATOM 713 O O . ASP A 1 89 ? -5.594 -17.423 4.404 1.00 76.75 89 ASP A O 1
ATOM 717 N N . LYS A 1 90 ? -4.346 -16.290 2.913 1.00 77.62 90 LYS A N 1
ATOM 718 C CA . LYS A 1 90 ? -4.891 -14.952 3.199 1.00 77.62 90 LYS A CA 1
ATOM 719 C C . LYS A 1 90 ? -6.409 -14.960 3.132 1.00 77.62 90 LYS A C 1
ATOM 721 O O . LYS A 1 90 ? -7.078 -14.714 4.129 1.00 77.62 90 LYS A O 1
ATOM 726 N N . LEU A 1 91 ? -6.964 -15.346 1.981 1.00 78.25 91 LEU A N 1
ATOM 727 C CA . LEU A 1 91 ? -8.413 -15.391 1.774 1.00 78.25 91 LEU A CA 1
ATOM 728 C C . LEU A 1 91 ? -9.104 -16.306 2.791 1.00 78.25 91 LEU A C 1
ATOM 730 O O . LEU A 1 91 ? -10.140 -15.948 3.351 1.00 78.25 91 LEU A O 1
ATOM 734 N N . ARG A 1 92 ? -8.525 -17.482 3.056 1.00 87.88 92 ARG A N 1
ATOM 735 C CA . ARG A 1 92 ? -9.058 -18.443 4.028 1.00 87.88 92 ARG A CA 1
ATOM 736 C C . ARG A 1 92 ? -9.037 -17.889 5.454 1.00 87.88 92 ARG A C 1
ATOM 738 O O . ARG A 1 92 ? -10.028 -18.025 6.168 1.00 87.88 92 ARG A O 1
ATOM 745 N N . MET A 1 93 ? -7.921 -17.302 5.871 1.00 87.44 93 MET A N 1
ATOM 746 C CA . MET A 1 93 ? -7.686 -16.807 7.225 1.00 87.44 93 MET A CA 1
ATOM 747 C C . MET A 1 93 ? -8.488 -15.541 7.501 1.00 87.44 93 MET A C 1
ATOM 749 O O . MET A 1 93 ? -9.186 -15.496 8.510 1.00 87.44 93 MET A O 1
ATOM 753 N N . THR A 1 94 ? -8.480 -14.569 6.586 1.00 88.56 94 THR A N 1
ATOM 754 C CA . THR A 1 94 ? -9.309 -13.364 6.689 1.00 88.56 94 THR A CA 1
ATOM 755 C C . THR A 1 94 ? -10.788 -13.731 6.713 1.00 88.56 94 THR A C 1
ATOM 757 O O . THR A 1 94 ? -11.502 -13.257 7.589 1.00 88.56 94 THR A O 1
ATOM 760 N N . LYS A 1 95 ? -11.261 -14.635 5.838 1.00 90.38 95 LYS A N 1
ATOM 761 C CA . LYS A 1 95 ? -12.660 -15.094 5.876 1.00 90.38 95 LYS A CA 1
ATOM 762 C C . LYS A 1 95 ? -13.012 -15.721 7.221 1.00 90.38 95 LYS A C 1
ATOM 764 O O . LYS A 1 95 ? -14.032 -15.368 7.802 1.00 90.38 95 LYS A O 1
ATOM 769 N N . LYS A 1 96 ? -12.164 -16.627 7.719 1.00 92.44 96 LYS A N 1
ATOM 770 C CA . LYS A 1 96 ? -12.370 -17.268 9.021 1.00 92.44 96 LYS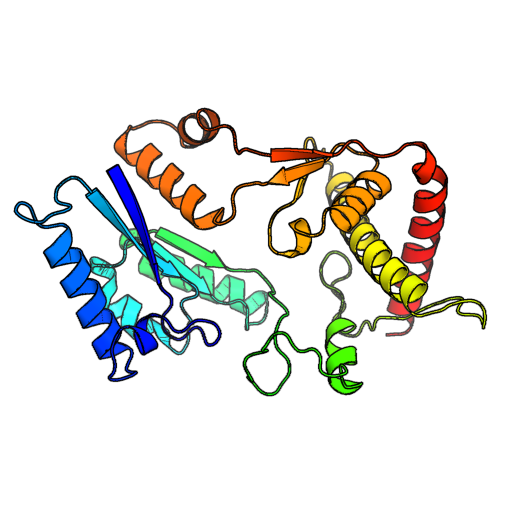 A CA 1
ATOM 771 C C . LYS A 1 96 ? -12.456 -16.225 10.139 1.00 92.44 96 LYS A C 1
ATOM 773 O O . LYS A 1 96 ? -13.365 -16.298 10.955 1.00 92.44 96 LYS A O 1
ATOM 778 N N . PHE A 1 97 ? -11.547 -15.254 10.146 1.00 92.69 97 PHE A N 1
ATOM 779 C CA . PHE A 1 97 ? -11.519 -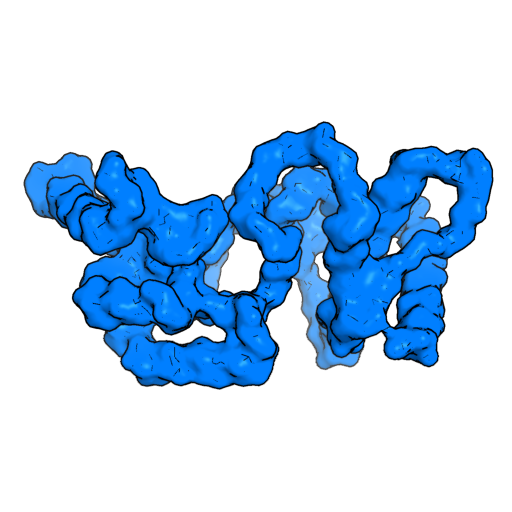14.190 11.144 1.00 92.69 97 PHE A CA 1
ATOM 780 C C . PHE A 1 97 ? -12.765 -13.295 11.062 1.00 92.69 97 PHE A C 1
ATOM 782 O O . PHE A 1 97 ? -13.409 -13.034 12.072 1.00 92.69 97 PHE A O 1
ATOM 789 N N . VAL A 1 98 ? -13.180 -12.896 9.858 1.00 91.56 98 VAL A N 1
ATOM 790 C CA . VAL A 1 98 ? -14.435 -12.158 9.653 1.00 91.56 98 VAL A CA 1
ATOM 791 C C . VAL A 1 98 ? -15.624 -12.965 10.175 1.00 91.56 98 VAL A C 1
ATOM 793 O O . VAL A 1 98 ? -16.444 -12.428 10.910 1.00 91.56 98 VAL A O 1
ATOM 796 N N . ASP A 1 99 ? -15.729 -14.251 9.844 1.00 93.06 99 ASP A N 1
ATOM 797 C CA . ASP A 1 99 ? -16.843 -15.083 10.306 1.00 93.06 99 ASP A CA 1
ATOM 798 C C . ASP A 1 99 ? -16.899 -15.215 11.834 1.00 93.06 99 ASP A C 1
ATOM 800 O O . ASP A 1 99 ? -17.998 -15.231 12.390 1.00 93.06 99 ASP A O 1
ATOM 804 N N . GLU A 1 100 ? -15.742 -15.250 12.495 1.00 93.06 100 GLU A N 1
ATOM 805 C CA . GLU A 1 100 ? -15.608 -15.345 13.952 1.00 93.06 100 GLU A CA 1
ATOM 806 C C . GLU A 1 100 ? -15.918 -14.015 14.667 1.00 93.06 100 GLU A C 1
ATOM 808 O O . GLU A 1 100 ? -16.569 -14.026 15.711 1.00 93.06 100 GLU A O 1
ATOM 813 N N . TYR A 1 101 ? -15.518 -12.867 14.103 1.00 92.06 101 TYR A N 1
ATOM 814 C CA . TYR A 1 101 ? -15.527 -11.583 14.823 1.00 92.06 101 TYR A CA 1
ATOM 815 C C . TYR A 1 101 ? -16.404 -10.470 14.240 1.00 92.06 101 TYR A C 1
ATOM 817 O O . TYR A 1 101 ? -16.549 -9.432 14.887 1.00 92.06 101 TYR A O 1
ATOM 825 N N . LYS A 1 102 ? -17.044 -10.655 13.076 1.00 87.25 102 LYS A N 1
ATOM 826 C CA . LYS A 1 102 ? -17.865 -9.618 12.401 1.00 87.25 102 LYS A CA 1
ATOM 827 C C . LYS A 1 102 ? -18.970 -8.984 13.251 1.00 87.25 102 LYS A C 1
ATOM 829 O O . LYS A 1 102 ? -19.483 -7.934 12.883 1.00 87.25 102 LYS A O 1
ATOM 834 N N . THR A 1 103 ? -19.383 -9.619 14.348 1.00 88.50 103 THR A N 1
ATOM 835 C CA . THR A 1 103 ? -20.395 -9.077 15.270 1.00 88.50 103 THR A CA 1
ATOM 836 C C . THR A 1 103 ? -19.804 -8.280 16.433 1.00 88.50 103 THR A C 1
ATOM 838 O O . THR A 1 103 ? -20.569 -7.680 17.181 1.00 88.50 103 THR A O 1
ATOM 841 N N . ARG A 1 104 ? -18.479 -8.305 16.635 1.00 88.00 104 ARG A N 1
ATOM 842 C CA . ARG A 1 104 ? -17.795 -7.630 17.751 1.00 88.00 104 ARG A CA 1
ATOM 843 C C . ARG A 1 104 ? -17.188 -6.293 17.334 1.00 88.00 104 ARG A C 1
ATOM 845 O O . ARG A 1 104 ? -17.343 -5.316 18.053 1.00 88.00 104 ARG A O 1
ATOM 852 N N . PHE A 1 105 ? -16.529 -6.250 16.181 1.00 89.12 105 PHE A N 1
ATOM 853 C CA . PHE A 1 105 ? -15.851 -5.060 15.668 1.00 89.12 105 PHE A CA 1
ATOM 854 C C . PHE A 1 105 ? -15.787 -5.089 14.139 1.00 89.12 105 PHE A C 1
ATOM 856 O O . PHE A 1 105 ? -16.043 -6.114 13.503 1.00 89.12 105 PHE A O 1
ATOM 863 N N . ILE A 1 106 ? -15.436 -3.950 13.542 1.00 88.19 106 ILE A N 1
ATOM 864 C CA . ILE A 1 106 ? -15.202 -3.863 12.098 1.00 88.19 106 ILE A CA 1
ATOM 865 C C . ILE A 1 106 ? -13.883 -4.567 11.770 1.00 88.19 106 ILE A C 1
ATOM 867 O O . ILE A 1 106 ? -12.857 -4.299 12.392 1.00 88.19 106 ILE A O 1
ATOM 871 N N . VAL A 1 107 ? -13.902 -5.452 10.775 1.00 86.75 107 VAL A N 1
ATOM 872 C CA . VAL A 1 107 ? -12.696 -6.117 10.275 1.00 86.75 107 VAL A CA 1
ATOM 873 C C . VAL A 1 107 ? -12.270 -5.457 8.970 1.00 86.75 107 VAL A C 1
ATOM 875 O O . VAL A 1 107 ? -12.999 -5.504 7.979 1.00 86.75 107 VAL A O 1
ATOM 878 N N . GLU A 1 108 ? -11.078 -4.876 8.972 1.00 81.19 108 GLU A N 1
ATOM 879 C CA . GLU A 1 108 ? -10.343 -4.509 7.769 1.00 81.19 108 GLU A CA 1
ATOM 880 C C . GLU A 1 108 ? -9.460 -5.700 7.374 1.00 81.19 108 GLU A C 1
ATOM 882 O O . GLU A 1 108 ? -8.660 -6.203 8.162 1.00 81.19 108 GLU A O 1
ATOM 887 N N . GLY A 1 109 ? -9.658 -6.220 6.164 1.00 62.88 109 GLY A N 1
ATOM 888 C CA . GLY A 1 109 ? -8.834 -7.301 5.639 1.00 62.88 109 GLY A CA 1
ATOM 889 C C . GLY A 1 109 ? -7.650 -6.730 4.877 1.00 62.88 109 GLY A C 1
ATOM 890 O O . GLY A 1 109 ? -7.842 -6.210 3.781 1.00 62.88 109 GLY A O 1
ATOM 891 N N . ALA A 1 110 ? -6.440 -6.887 5.406 1.00 59.62 110 ALA A N 1
ATOM 892 C CA . ALA A 1 110 ? -5.230 -6.629 4.640 1.00 59.62 110 ALA A CA 1
ATOM 893 C C . ALA A 1 110 ? -4.872 -7.891 3.844 1.00 59.62 110 ALA A C 1
ATOM 895 O O . ALA A 1 110 ? -4.311 -8.855 4.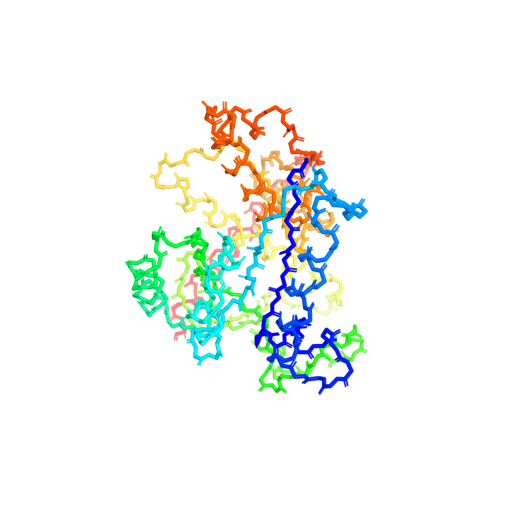369 1.00 59.62 110 ALA A O 1
ATOM 896 N N . VAL A 1 111 ? -5.273 -7.911 2.573 1.00 53.44 111 VAL A N 1
ATOM 897 C CA . VAL A 1 111 ? -4.915 -8.967 1.605 1.00 53.44 111 VAL A CA 1
ATOM 898 C C . VAL A 1 111 ? -3.687 -8.601 0.769 1.00 53.44 111 VAL A C 1
ATOM 900 O O . VAL A 1 111 ? -3.237 -9.421 -0.033 1.00 53.44 111 VAL A O 1
ATOM 903 N N . ASP A 1 112 ? -3.123 -7.413 0.986 1.00 48.19 112 ASP A N 1
ATOM 904 C CA . ASP A 1 112 ? -1.975 -6.918 0.235 1.00 48.19 112 ASP A CA 1
ATOM 905 C C . ASP A 1 112 ? -0.731 -7.797 0.439 1.00 48.19 112 ASP A C 1
ATOM 907 O O . ASP A 1 112 ? -0.497 -8.396 1.493 1.00 48.19 112 ASP A O 1
ATOM 911 N N . GLU A 1 113 ? 0.065 -7.925 -0.620 1.00 41.28 113 GLU A N 1
ATOM 912 C CA . GLU A 1 113 ? 1.459 -8.364 -0.559 1.00 41.28 113 GLU A CA 1
ATOM 913 C C . GLU A 1 113 ? 2.312 -7.106 -0.414 1.00 41.28 113 GLU A C 1
ATOM 915 O O . GLU A 1 113 ? 2.625 -6.438 -1.399 1.00 41.28 113 GLU A O 1
ATOM 920 N N . ILE A 1 114 ? 2.650 -6.736 0.821 1.00 38.94 114 ILE A N 1
ATOM 921 C CA . ILE A 1 114 ? 3.633 -5.680 1.056 1.00 38.94 114 ILE A CA 1
ATOM 922 C C . ILE A 1 114 ? 5.005 -6.356 1.067 1.00 38.94 114 ILE A C 1
ATOM 924 O O . ILE A 1 114 ? 5.455 -6.844 2.098 1.00 38.94 114 ILE A O 1
ATOM 928 N N . TYR A 1 115 ? 5.674 -6.405 -0.087 1.00 36.09 115 TYR A N 1
ATOM 929 C CA . TYR A 1 115 ? 7.110 -6.679 -0.120 1.00 36.09 115 TYR A CA 1
ATOM 930 C C . TYR A 1 115 ? 7.839 -5.435 0.375 1.00 36.09 115 TYR A C 1
ATOM 932 O O . TYR A 1 115 ? 8.044 -4.481 -0.368 1.00 36.09 115 TYR A O 1
ATOM 940 N N . ASN A 1 116 ? 8.194 -5.439 1.648 1.00 37.09 116 ASN A N 1
ATOM 941 C CA . ASN A 1 116 ? 9.274 -4.630 2.188 1.00 37.09 116 ASN A CA 1
ATOM 942 C C . ASN A 1 116 ? 9.783 -5.383 3.407 1.00 37.09 116 ASN A C 1
ATOM 944 O O . ASN A 1 116 ? 9.222 -5.126 4.446 1.00 37.09 116 ASN A O 1
ATOM 948 N N . TYR A 1 117 ? 10.748 -6.301 3.294 1.00 31.84 117 TYR A N 1
ATOM 949 C CA . TYR A 1 117 ? 11.760 -6.584 4.330 1.00 31.84 117 TYR A CA 1
ATOM 950 C C . TYR A 1 117 ? 12.831 -7.525 3.769 1.00 31.84 117 TYR A C 1
ATOM 952 O O . TYR A 1 117 ? 12.513 -8.550 3.173 1.00 31.84 117 TYR A O 1
ATOM 960 N N . ASN A 1 118 ? 14.085 -7.134 3.992 1.00 37.94 118 ASN A N 1
ATOM 961 C CA . ASN A 1 118 ? 15.292 -7.942 3.826 1.00 37.94 118 ASN A CA 1
ATOM 962 C C . ASN A 1 118 ? 15.355 -9.023 4.919 1.00 37.94 118 ASN A C 1
ATOM 964 O O . ASN A 1 118 ? 14.862 -8.793 6.027 1.00 37.94 118 ASN A O 1
ATOM 968 N N . THR A 1 119 ? 15.975 -10.167 4.620 1.00 35.53 119 THR A N 1
AT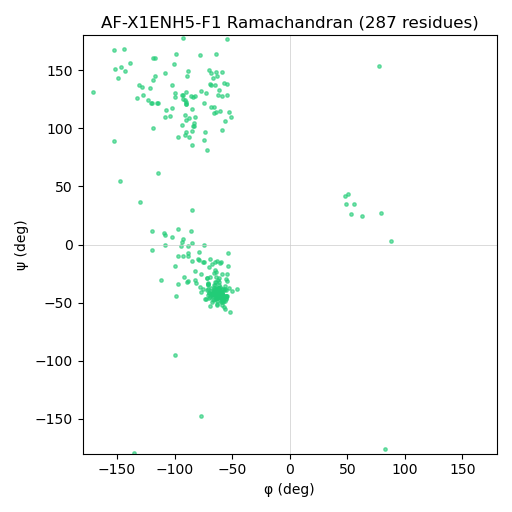OM 969 C CA . THR A 1 119 ? 15.952 -11.441 5.370 1.00 35.53 119 THR A CA 1
ATOM 970 C C . THR A 1 119 ? 16.320 -11.413 6.863 1.00 35.53 119 THR A C 1
ATOM 972 O O . THR A 1 119 ? 16.130 -12.427 7.531 1.00 35.53 119 THR A O 1
ATOM 975 N N . ASP A 1 120 ? 16.795 -10.293 7.419 1.00 38.12 120 ASP A N 1
ATOM 976 C CA . ASP A 1 120 ? 17.387 -10.233 8.767 1.00 38.12 120 ASP A CA 1
ATOM 977 C C . ASP A 1 120 ? 16.675 -9.306 9.782 1.00 38.12 120 ASP A C 1
ATOM 979 O O . ASP A 1 120 ? 17.222 -9.040 10.852 1.00 38.12 120 ASP A O 1
ATOM 983 N N . ASN A 1 121 ? 15.463 -8.807 9.502 1.00 35.22 121 ASN A N 1
ATOM 984 C CA . ASN A 1 121 ? 14.627 -8.036 10.453 1.00 35.22 121 ASN A CA 1
ATOM 985 C C . ASN A 1 121 ? 15.348 -6.878 11.192 1.00 35.22 121 ASN A C 1
ATOM 987 O O . ASN A 1 121 ? 15.050 -6.563 12.349 1.00 35.22 121 ASN A O 1
ATOM 991 N N . VAL A 1 122 ? 16.293 -6.196 10.533 1.00 34.59 122 VAL A N 1
ATOM 992 C CA . VAL A 1 122 ? 16.920 -4.976 11.066 1.00 34.59 122 VAL A CA 1
ATOM 993 C C . VAL A 1 122 ? 16.168 -3.747 10.564 1.00 34.59 122 VAL A C 1
ATOM 995 O O . VAL A 1 122 ? 15.979 -3.553 9.364 1.00 34.59 122 VAL A O 1
ATOM 998 N N . ARG A 1 123 ? 15.785 -2.874 11.504 1.00 34.34 123 ARG A N 1
ATOM 999 C CA . ARG A 1 123 ? 15.231 -1.544 11.231 1.00 34.34 123 ARG A CA 1
ATOM 1000 C C . ARG A 1 123 ? 16.184 -0.788 10.307 1.00 34.34 123 ARG A C 1
ATOM 1002 O O . ARG A 1 123 ? 17.284 -0.435 10.726 1.00 34.34 123 ARG A O 1
ATOM 1009 N N . GLY A 1 124 ? 15.752 -0.492 9.085 1.00 39.94 124 GLY A N 1
ATOM 1010 C CA . GLY A 1 124 ? 16.456 0.486 8.275 1.00 39.94 124 GLY A CA 1
ATOM 1011 C C . GLY A 1 124 ? 16.443 1.826 9.008 1.00 39.94 124 GLY A C 1
ATOM 1012 O O . GLY A 1 124 ? 15.388 2.440 9.180 1.00 39.94 124 GLY A O 1
ATOM 1013 N N . GLU A 1 125 ? 17.616 2.312 9.416 1.00 36.31 125 GLU A N 1
ATOM 1014 C CA . GLU A 1 125 ? 17.858 3.755 9.385 1.00 36.31 125 GLU A CA 1
ATOM 1015 C C . GLU A 1 125 ? 17.578 4.261 7.957 1.00 36.31 125 GLU A C 1
ATOM 1017 O O . GLU A 1 125 ? 17.284 3.482 7.050 1.00 36.31 125 GLU A O 1
ATOM 1022 N N . VAL A 1 126 ? 17.663 5.564 7.693 1.00 43.03 126 VAL A N 1
ATOM 1023 C CA . VAL A 1 126 ? 17.916 5.950 6.299 1.00 43.03 126 VAL A CA 1
ATOM 1024 C C . VAL A 1 126 ? 19.239 5.281 5.930 1.00 43.03 126 VAL A C 1
ATOM 1026 O O . VAL A 1 126 ? 20.297 5.733 6.354 1.00 43.03 126 VAL A O 1
ATOM 1029 N N . ILE A 1 127 ? 19.151 4.139 5.246 1.00 43.09 127 ILE A N 1
ATOM 1030 C CA . ILE A 1 127 ? 20.297 3.339 4.856 1.00 43.09 127 ILE A CA 1
ATOM 1031 C C . ILE A 1 127 ? 20.939 4.115 3.712 1.00 43.09 127 ILE A C 1
ATOM 1033 O O . ILE A 1 127 ? 20.585 3.938 2.553 1.00 43.09 127 ILE A O 1
ATOM 1037 N N . ASP A 1 128 ? 21.870 5.002 4.054 1.00 43.09 128 ASP A N 1
ATOM 1038 C CA . ASP A 1 128 ? 22.907 5.468 3.129 1.00 43.09 128 ASP A CA 1
ATOM 1039 C C . ASP A 1 128 ? 24.092 4.480 3.132 1.00 43.09 128 ASP A C 1
ATOM 1041 O O . ASP A 1 128 ? 25.248 4.853 2.956 1.00 43.09 128 ASP A O 1
ATOM 1045 N N . ASN A 1 129 ? 23.811 3.195 3.386 1.00 51.38 129 ASN A N 1
ATOM 1046 C CA . ASN A 1 129 ? 24.747 2.112 3.113 1.00 51.38 129 ASN A CA 1
ATOM 1047 C C . ASN A 1 129 ? 24.527 1.641 1.677 1.00 51.38 129 ASN A C 1
ATOM 1049 O O . ASN A 1 129 ? 23.413 1.672 1.147 1.00 51.38 129 ASN A O 1
ATOM 1053 N N . ILE A 1 130 ? 25.601 1.176 1.053 1.00 58.44 130 ILE A N 1
ATOM 1054 C CA . ILE A 1 130 ? 25.538 0.548 -0.263 1.00 58.44 130 ILE A CA 1
ATOM 1055 C C . ILE A 1 130 ? 24.598 -0.661 -0.161 1.00 58.44 130 ILE A C 1
ATOM 1057 O O . ILE A 1 130 ? 24.742 -1.489 0.734 1.00 58.44 130 ILE A O 1
ATOM 1061 N N . THR A 1 131 ? 23.604 -0.741 -1.048 1.00 63.28 131 THR A N 1
ATOM 1062 C CA . THR A 1 131 ? 22.764 -1.935 -1.175 1.00 63.28 131 THR A CA 1
ATOM 1063 C C . THR A 1 131 ? 23.648 -3.092 -1.627 1.00 63.28 131 THR A C 1
ATOM 1065 O O . THR A 1 131 ? 24.180 -3.051 -2.739 1.00 63.28 131 THR A O 1
ATOM 1068 N N . GLU A 1 132 ? 23.820 -4.092 -0.765 1.00 76.31 132 GLU A N 1
ATOM 1069 C CA . GLU A 1 132 ? 24.557 -5.309 -1.109 1.00 76.31 132 GLU A CA 1
ATOM 1070 C C . GLU A 1 132 ? 23.833 -6.070 -2.239 1.00 76.31 132 GLU A C 1
ATOM 1072 O O . GLU A 1 132 ? 22.601 -5.983 -2.337 1.00 76.31 132 GLU A O 1
ATOM 1077 N N . PRO A 1 133 ? 24.556 -6.793 -3.115 1.00 73.56 133 PRO A N 1
ATOM 1078 C CA . PRO A 1 133 ? 23.963 -7.493 -4.257 1.00 73.56 133 PRO A CA 1
ATOM 1079 C C . PRO A 1 133 ? 22.796 -8.422 -3.898 1.00 73.56 133 PRO A C 1
ATOM 1081 O O . PRO A 1 133 ? 21.818 -8.478 -4.641 1.00 73.56 133 PRO A O 1
ATOM 1084 N N . GLU A 1 134 ? 22.869 -9.104 -2.757 1.00 73.56 134 GLU A N 1
ATOM 1085 C CA . GLU A 1 134 ? 21.849 -10.042 -2.281 1.00 73.56 134 GLU A CA 1
ATOM 1086 C C . GLU A 1 134 ? 20.540 -9.316 -1.938 1.00 73.56 134 GLU A C 1
ATOM 1088 O O . GLU A 1 134 ? 19.461 -9.738 -2.345 1.00 73.56 134 GLU A O 1
ATOM 1093 N N . VAL A 1 135 ? 20.640 -8.159 -1.279 1.00 71.06 135 VAL A N 1
ATOM 1094 C CA . VAL A 1 135 ? 19.490 -7.301 -0.949 1.00 71.06 135 VAL A CA 1
ATOM 1095 C C . VAL A 1 135 ? 18.931 -6.644 -2.210 1.00 71.06 135 VAL A C 1
ATOM 1097 O O . VAL A 1 135 ? 17.725 -6.453 -2.354 1.00 71.06 135 VAL A O 1
ATOM 1100 N N . ALA A 1 136 ? 19.802 -6.296 -3.162 1.00 69.00 136 ALA A N 1
ATOM 1101 C CA . ALA A 1 136 ? 19.370 -5.765 -4.447 1.00 69.00 136 ALA A CA 1
ATOM 1102 C C . ALA A 1 136 ? 18.520 -6.785 -5.223 1.00 69.00 136 ALA A C 1
ATOM 1104 O O . ALA A 1 136 ? 17.548 -6.392 -5.867 1.00 69.00 136 ALA A O 1
ATOM 1105 N N . GLU A 1 137 ? 18.858 -8.077 -5.146 1.00 72.44 137 GLU A N 1
ATOM 1106 C CA . GLU A 1 137 ? 18.124 -9.152 -5.817 1.00 72.44 137 GLU A CA 1
ATOM 1107 C C . GLU A 1 137 ? 16.664 -9.241 -5.351 1.00 72.44 137 GLU A C 1
ATOM 1109 O O . GLU A 1 137 ? 15.774 -9.472 -6.175 1.00 72.44 137 GLU A O 1
ATOM 1114 N N . GLU A 1 138 ? 16.388 -8.996 -4.069 1.00 73.69 138 GLU A N 1
ATOM 1115 C CA . GLU A 1 138 ? 15.027 -9.003 -3.518 1.00 73.69 138 GLU A CA 1
ATOM 1116 C C . GLU A 1 138 ? 14.124 -7.978 -4.216 1.00 73.69 138 GLU A C 1
ATOM 1118 O O . GLU A 1 138 ? 13.000 -8.302 -4.595 1.00 73.69 138 GLU A O 1
ATOM 1123 N N . TYR A 1 139 ? 14.634 -6.772 -4.494 1.00 70.38 139 TYR A N 1
ATOM 1124 C CA . TYR A 1 139 ? 13.874 -5.722 -5.190 1.00 70.38 139 TYR A CA 1
ATOM 1125 C C . TYR A 1 139 ? 13.564 -6.044 -6.654 1.00 70.38 139 TYR A C 1
ATOM 1127 O O . TYR A 1 139 ? 12.713 -5.398 -7.267 1.00 70.38 139 TYR A O 1
ATOM 1135 N N . PHE A 1 140 ? 14.267 -7.016 -7.230 1.00 78.06 140 PHE A N 1
ATOM 1136 C CA . PHE A 1 140 ? 14.070 -7.473 -8.599 1.00 78.06 140 PHE A CA 1
ATOM 1137 C C . PHE A 1 140 ? 13.422 -8.859 -8.658 1.00 78.06 140 PHE A C 1
ATOM 1139 O O . PHE A 1 140 ? 13.364 -9.435 -9.740 1.00 78.06 140 PHE A O 1
ATOM 1146 N N . SER A 1 141 ? 12.959 -9.416 -7.538 1.00 78.38 141 SER A N 1
ATOM 1147 C CA . SER A 1 141 ? 12.447 -10.784 -7.480 1.00 78.38 141 SER A CA 1
ATOM 1148 C C . SER A 1 141 ? 10.927 -10.850 -7.527 1.00 78.38 141 SER A C 1
ATOM 1150 O O . SER A 1 141 ? 10.233 -10.258 -6.708 1.00 78.38 141 SER A O 1
ATOM 1152 N N . GLY A 1 142 ? 10.425 -11.653 -8.460 1.00 79.19 142 GLY A N 1
ATOM 1153 C CA . GLY A 1 142 ? 9.011 -11.896 -8.670 1.00 79.19 142 GLY A CA 1
ATOM 1154 C C . GLY A 1 142 ? 8.302 -10.756 -9.397 1.00 79.19 142 GLY A C 1
ATOM 1155 O O . GLY A 1 142 ? 8.682 -9.588 -9.347 1.00 79.19 142 GLY A O 1
ATOM 1156 N N . ALA A 1 143 ? 7.223 -11.109 -10.084 1.00 81.31 143 ALA A N 1
ATOM 1157 C CA . ALA A 1 143 ? 6.260 -10.166 -10.618 1.00 81.31 143 ALA A CA 1
ATOM 1158 C C . ALA A 1 143 ? 4.870 -10.498 -10.080 1.00 81.31 143 ALA A C 1
ATOM 1160 O O . ALA A 1 143 ? 4.378 -11.617 -10.242 1.00 81.31 143 ALA A O 1
ATOM 1161 N N . GLY A 1 144 ? 4.235 -9.509 -9.452 1.00 80.44 144 GLY A N 1
ATOM 1162 C CA . GLY A 1 144 ? 2.834 -9.575 -9.051 1.00 80.44 144 GLY A CA 1
ATOM 1163 C C . GLY A 1 144 ? 1.892 -9.368 -10.239 1.00 80.44 144 GLY A C 1
ATOM 1164 O O . GLY A 1 144 ? 2.192 -9.732 -11.379 1.00 80.44 144 GLY A O 1
ATOM 1165 N N . SER A 1 145 ? 0.736 -8.761 -9.980 1.00 76.31 145 SER A N 1
ATOM 1166 C CA . SER A 1 145 ? -0.244 -8.453 -11.025 1.00 76.31 145 SER A CA 1
ATOM 1167 C C . SER A 1 145 ? 0.354 -7.627 -12.182 1.00 76.31 145 SER A C 1
ATOM 1169 O O . SER A 1 145 ? 1.062 -6.654 -11.917 1.00 76.31 145 SER A O 1
ATOM 1171 N N . PRO A 1 146 ? 0.019 -7.935 -13.452 1.00 78.56 146 PRO A N 1
ATOM 1172 C CA . PRO A 1 146 ? -0.847 -9.036 -13.894 1.00 78.56 146 PRO A CA 1
ATOM 1173 C C . PRO A 1 146 ? -0.092 -10.327 -14.260 1.00 78.56 146 PRO A C 1
ATOM 1175 O O . PRO A 1 146 ? -0.729 -11.281 -14.700 1.00 78.56 146 PRO A O 1
ATOM 1178 N N . ARG A 1 147 ? 1.239 -10.364 -14.117 1.00 81.19 147 ARG A N 1
ATOM 1179 C CA . ARG A 1 147 ? 2.087 -11.489 -14.555 1.00 81.19 147 ARG A CA 1
ATOM 1180 C C . ARG A 1 147 ? 2.048 -12.684 -13.603 1.00 81.19 147 ARG A C 1
ATOM 1182 O O . ARG A 1 147 ? 2.053 -13.821 -14.055 1.00 81.19 147 ARG A O 1
ATOM 1189 N N . TRP A 1 148 ? 1.964 -12.433 -12.296 1.00 79.31 148 TRP A N 1
ATOM 1190 C CA . TRP A 1 148 ? 1.878 -13.460 -11.247 1.00 79.31 148 TRP A CA 1
ATOM 1191 C C . TRP A 1 148 ? 2.961 -14.545 -11.357 1.00 79.31 148 TRP A C 1
ATOM 1193 O O . TRP A 1 148 ? 2.690 -15.737 -11.202 1.00 79.31 148 TRP A O 1
ATOM 1203 N N . ASN A 1 149 ? 4.200 -14.129 -11.623 1.00 79.94 149 ASN A N 1
ATOM 1204 C CA . ASN A 1 149 ? 5.341 -15.016 -11.806 1.00 79.94 149 ASN A CA 1
ATOM 1205 C C . ASN A 1 149 ? 6.417 -14.731 -10.754 1.00 79.94 149 ASN A C 1
ATOM 1207 O O . ASN A 1 149 ? 7.213 -13.804 -10.892 1.00 79.94 149 ASN A O 1
ATOM 1211 N N . VAL A 1 150 ? 6.460 -15.557 -9.709 1.00 82.44 150 VAL A N 1
ATOM 1212 C CA . VAL A 1 150 ? 7.427 -15.435 -8.602 1.00 82.44 150 VAL A CA 1
ATOM 1213 C C . VAL A 1 150 ? 8.869 -15.771 -9.001 1.00 82.44 150 VAL A C 1
ATOM 1215 O O . VAL A 1 150 ? 9.798 -15.364 -8.312 1.00 82.44 150 VAL A O 1
ATOM 1218 N N . SER A 1 151 ? 9.065 -16.484 -10.113 1.00 80.56 151 SER A N 1
ATOM 1219 C CA . SER A 1 151 ? 10.392 -16.832 -10.636 1.00 80.56 151 SER A CA 1
ATOM 1220 C C . SER A 1 151 ? 10.990 -15.724 -11.501 1.00 80.56 151 SER A C 1
ATOM 1222 O O . SER A 1 151 ? 12.184 -15.762 -11.800 1.00 80.56 151 SER A O 1
ATOM 1224 N N . LEU A 1 152 ? 10.185 -14.740 -11.921 1.00 82.00 152 LEU A N 1
ATOM 1225 C CA . LEU A 1 152 ? 10.661 -13.658 -12.773 1.00 82.00 152 LEU A CA 1
ATOM 1226 C C . LEU A 1 152 ? 11.696 -12.814 -12.023 1.00 82.00 152 LEU A C 1
ATOM 1228 O O . LEU A 1 152 ? 11.518 -12.491 -10.851 1.00 82.00 152 LEU A O 1
ATOM 1232 N N . LYS A 1 153 ? 12.776 -12.439 -12.707 1.00 84.62 153 LYS A N 1
ATOM 1233 C CA . LYS A 1 153 ? 13.815 -11.555 -12.170 1.00 84.62 153 LYS A CA 1
ATOM 1234 C C . LYS A 1 153 ? 13.883 -10.274 -12.991 1.00 84.62 153 LYS A C 1
ATOM 1236 O O . LYS A 1 153 ? 13.688 -10.304 -14.202 1.00 84.62 153 LYS A O 1
ATOM 1241 N N . GLY A 1 154 ? 14.169 -9.148 -12.354 1.00 86.69 154 GLY A N 1
ATOM 1242 C CA . GLY A 1 154 ? 14.377 -7.870 -13.022 1.00 86.69 154 GLY A CA 1
ATOM 1243 C C . GLY A 1 154 ? 15.664 -7.859 -13.845 1.00 86.69 154 GLY A C 1
ATOM 1244 O O . GLY A 1 154 ? 16.659 -8.491 -13.495 1.00 86.69 154 GLY A O 1
ATOM 1245 N N . ALA A 1 155 ? 15.654 -7.120 -14.953 1.00 89.12 155 ALA A N 1
ATOM 1246 C CA . ALA A 1 155 ? 16.819 -6.974 -15.815 1.00 89.12 155 ALA A CA 1
ATOM 1247 C C . ALA A 1 155 ? 16.917 -5.563 -16.395 1.00 89.12 155 ALA A C 1
ATOM 1249 O O . ALA A 1 155 ? 15.915 -4.912 -16.696 1.00 89.12 155 ALA A O 1
ATOM 1250 N N . PHE A 1 156 ? 18.152 -5.121 -16.627 1.00 91.44 156 PHE A N 1
ATOM 1251 C CA . PHE A 1 156 ? 18.446 -3.951 -17.446 1.00 91.44 156 PHE A CA 1
ATOM 1252 C C . PHE A 1 156 ? 18.855 -4.400 -18.847 1.00 91.44 156 PHE A C 1
ATOM 1254 O O . PHE A 1 156 ? 19.743 -5.233 -19.013 1.00 91.44 156 PHE A O 1
ATOM 1261 N N . TYR A 1 157 ? 18.236 -3.810 -19.866 1.00 91.62 157 TYR A N 1
ATOM 1262 C CA . TYR A 1 157 ? 18.495 -4.136 -21.265 1.00 91.62 157 TYR A CA 1
ATOM 1263 C C . TYR A 1 157 ? 19.027 -2.920 -22.031 1.00 91.62 157 TYR A C 1
ATOM 1265 O O . TYR A 1 157 ? 18.549 -1.801 -21.846 1.00 91.62 157 TYR A O 1
ATOM 1273 N N . GLY A 1 158 ? 19.988 -3.145 -22.935 1.00 90.00 158 GLY A N 1
ATOM 1274 C CA . GLY A 1 158 ? 20.515 -2.105 -23.829 1.00 90.00 158 GLY A CA 1
ATOM 1275 C C . GLY A 1 158 ? 21.539 -1.154 -23.195 1.00 90.00 158 GLY A C 1
ATOM 1276 O O . GLY A 1 158 ? 21.662 -0.011 -23.632 1.00 90.00 158 GLY A O 1
ATOM 1277 N N . ILE A 1 159 ? 22.264 -1.612 -22.172 1.00 93.75 159 ILE A N 1
ATOM 1278 C CA . ILE A 1 159 ? 23.301 -0.831 -21.483 1.00 93.75 159 ILE A CA 1
ATOM 1279 C C . ILE A 1 159 ? 24.490 -0.563 -22.423 1.00 93.75 159 ILE A C 1
ATOM 1281 O O . ILE A 1 159 ? 24.894 -1.415 -23.211 1.00 93.75 159 ILE A O 1
ATOM 1285 N N . SER A 1 160 ? 25.085 0.624 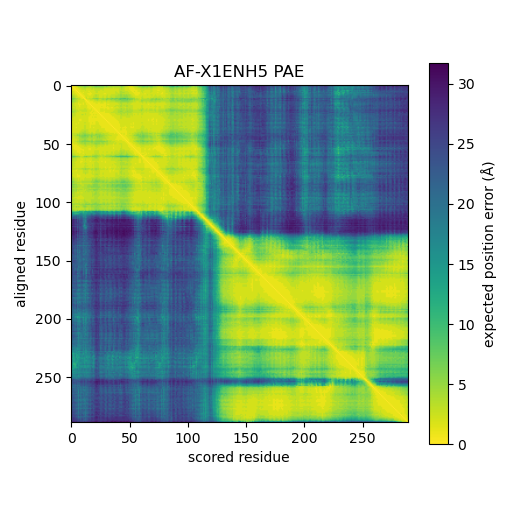-22.306 1.00 90.50 160 SER A N 1
ATOM 1286 C CA . SER A 1 160 ? 26.310 1.037 -23.006 1.00 90.50 160 SER A CA 1
ATOM 1287 C C . SER A 1 160 ? 27.170 1.933 -22.105 1.00 90.50 160 SER A C 1
A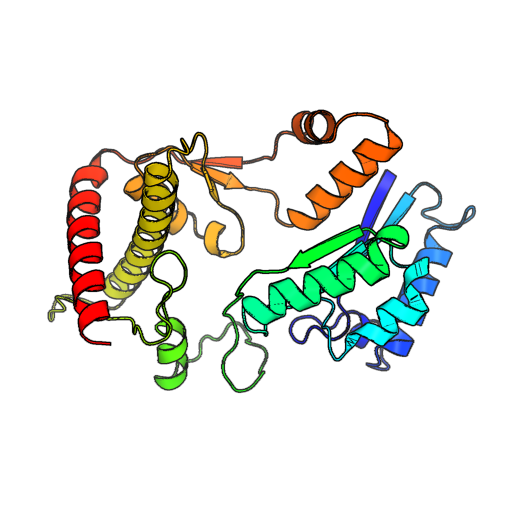TOM 1289 O O . SER A 1 160 ? 26.679 2.436 -21.095 1.00 90.50 160 SER A O 1
ATOM 1291 N N . LEU A 1 161 ? 28.423 2.201 -22.496 1.00 91.38 161 LEU A N 1
ATOM 1292 C CA . LEU A 1 161 ? 29.375 3.020 -21.724 1.00 91.38 161 LEU A CA 1
ATOM 1293 C C . LEU A 1 161 ? 28.926 4.475 -21.477 1.00 91.38 161 LEU A C 1
ATOM 1295 O O . LEU A 1 161 ? 29.483 5.143 -20.613 1.00 91.38 161 LEU A O 1
ATOM 1299 N N . SER A 1 162 ? 27.923 4.979 -22.204 1.00 89.25 162 SER A N 1
ATOM 1300 C CA . SER A 1 162 ? 27.355 6.313 -21.963 1.00 89.25 162 SER A CA 1
ATOM 1301 C C . SER A 1 162 ? 26.369 6.355 -20.788 1.00 89.25 162 SER A C 1
ATOM 1303 O O . SER A 1 162 ? 25.977 7.437 -20.351 1.00 89.25 162 SER A O 1
ATOM 1305 N N . HIS A 1 163 ? 25.931 5.201 -20.279 1.00 88.38 163 HIS A N 1
ATOM 1306 C CA . HIS A 1 163 ? 24.934 5.126 -19.217 1.00 88.38 163 HIS A CA 1
ATOM 1307 C C . HIS A 1 163 ? 25.588 5.200 -17.833 1.00 88.38 163 HIS A C 1
ATOM 1309 O O . HIS A 1 163 ? 26.226 4.260 -17.376 1.00 88.38 163 HIS A O 1
ATOM 1315 N N . GLY A 1 164 ? 25.390 6.323 -17.140 1.00 82.88 164 GLY A N 1
ATOM 1316 C CA . GLY A 1 164 ? 25.691 6.459 -15.708 1.00 82.88 164 GLY A CA 1
ATOM 1317 C C . GLY A 1 164 ? 24.498 6.162 -14.785 1.00 82.88 164 GLY A C 1
ATOM 1318 O O . GLY A 1 164 ? 23.371 5.982 -15.248 1.00 82.88 164 GLY A O 1
ATOM 1319 N N . LYS A 1 165 ? 24.733 6.219 -13.466 1.00 83.44 165 LYS A N 1
ATOM 1320 C CA . LYS A 1 165 ? 23.762 5.917 -12.387 1.00 83.44 165 LYS A CA 1
ATOM 1321 C C . LYS A 1 165 ? 22.364 6.534 -12.548 1.00 83.44 165 LYS A C 1
ATOM 1323 O O . LYS A 1 165 ? 21.365 5.881 -12.268 1.00 83.44 165 LYS A O 1
ATOM 1328 N N . TYR A 1 166 ? 22.268 7.766 -13.050 1.00 82.75 166 TYR A N 1
ATOM 1329 C CA . TYR A 1 166 ? 20.980 8.447 -13.227 1.00 82.75 166 TYR A CA 1
ATOM 1330 C C . TYR A 1 166 ? 20.109 7.825 -14.325 1.00 82.75 166 TYR A C 1
ATOM 1332 O O . TYR A 1 166 ? 18.887 7.878 -14.228 1.00 82.75 166 TYR A O 1
ATOM 1340 N N . HIS A 1 167 ? 20.714 7.203 -15.342 1.00 86.44 167 HIS A N 1
ATOM 1341 C CA . HIS A 1 167 ? 19.962 6.496 -16.379 1.00 86.44 167 HIS A CA 1
ATOM 1342 C C . HIS A 1 167 ? 19.342 5.207 -15.835 1.00 86.44 167 HIS A C 1
ATOM 1344 O O . HIS A 1 167 ? 18.201 4.905 -16.165 1.00 86.44 167 HIS A O 1
ATOM 1350 N N . PHE A 1 168 ? 20.054 4.491 -14.959 1.00 86.56 168 PHE A N 1
ATOM 1351 C CA . PHE A 1 168 ? 19.526 3.306 -14.279 1.00 86.56 168 PHE A CA 1
ATOM 1352 C C . PHE A 1 168 ? 18.382 3.671 -13.336 1.00 86.56 168 PHE A C 1
ATOM 1354 O O . PHE A 1 168 ? 17.316 3.069 -13.413 1.00 86.56 168 PHE A O 1
ATOM 1361 N N . LEU A 1 169 ? 18.554 4.720 -12.523 1.00 85.25 169 LEU A N 1
ATOM 1362 C CA . LEU A 1 169 ? 17.477 5.225 -11.672 1.00 85.25 169 LEU A CA 1
ATOM 1363 C C . LEU A 1 169 ? 16.246 5.613 -12.502 1.00 85.25 169 LEU A C 1
ATOM 1365 O O . LEU A 1 169 ? 15.128 5.237 -12.164 1.00 85.25 169 LEU A O 1
ATOM 1369 N N . LYS A 1 170 ? 16.441 6.326 -13.618 1.00 88.69 170 LYS A N 1
ATOM 1370 C CA . LYS A 1 170 ? 15.342 6.688 -14.519 1.00 88.69 170 LYS A CA 1
ATOM 1371 C C . LYS A 1 170 ? 14.659 5.456 -15.114 1.00 88.69 170 LYS A C 1
ATOM 1373 O O . LYS A 1 170 ? 13.435 5.431 -15.155 1.00 88.69 170 LYS A O 1
ATOM 1378 N N . ALA A 1 171 ? 15.426 4.450 -15.530 1.00 91.94 171 ALA A N 1
ATOM 1379 C CA . ALA A 1 171 ? 14.886 3.204 -16.064 1.00 91.94 171 ALA A CA 1
ATOM 1380 C C . ALA A 1 171 ? 14.044 2.444 -15.026 1.00 91.94 171 ALA A C 1
ATOM 1382 O O . ALA A 1 171 ? 12.994 1.921 -15.384 1.00 91.94 171 ALA A O 1
ATOM 1383 N N . ILE A 1 172 ? 14.442 2.449 -13.747 1.00 91.38 172 ILE A N 1
ATOM 1384 C CA . ILE A 1 172 ? 13.639 1.881 -12.651 1.00 91.38 172 ILE A CA 1
ATOM 1385 C C . ILE A 1 172 ? 12.317 2.646 -12.498 1.00 91.38 172 ILE A C 1
ATOM 1387 O O . ILE A 1 172 ? 11.254 2.033 -12.468 1.00 91.38 172 ILE A O 1
ATOM 1391 N N . LEU A 1 173 ? 12.355 3.984 -12.450 1.00 91.12 173 LEU A N 1
ATOM 1392 C CA . LEU A 1 173 ? 11.135 4.799 -12.336 1.00 91.12 173 LEU A CA 1
ATOM 1393 C C . LEU A 1 173 ? 10.191 4.600 -13.533 1.00 91.12 173 LEU A C 1
ATOM 1395 O O . LEU A 1 173 ? 8.974 4.556 -13.361 1.00 91.12 173 LEU A O 1
ATOM 1399 N N . ASP A 1 174 ? 10.750 4.450 -14.735 1.00 95.00 174 ASP A N 1
ATOM 1400 C CA . ASP A 1 174 ? 9.983 4.149 -15.945 1.00 95.00 174 ASP A CA 1
ATOM 1401 C C . ASP A 1 174 ? 9.364 2.756 -15.895 1.00 95.00 174 ASP A C 1
ATOM 1403 O O . ASP A 1 174 ? 8.188 2.615 -16.216 1.00 95.00 174 ASP A O 1
ATOM 1407 N N . ALA A 1 175 ? 10.112 1.747 -15.442 1.00 93.94 175 ALA A N 1
ATOM 1408 C CA . ALA A 1 175 ? 9.601 0.392 -15.264 1.00 93.94 175 ALA A CA 1
ATOM 1409 C C . ALA A 1 175 ? 8.414 0.357 -14.289 1.00 93.94 175 ALA A C 1
ATOM 1411 O O . ALA A 1 175 ? 7.394 -0.247 -14.608 1.00 93.94 175 ALA A O 1
ATOM 1412 N N . VAL A 1 176 ? 8.488 1.081 -13.164 1.00 93.19 176 VAL A N 1
ATOM 1413 C CA . VAL A 1 176 ? 7.359 1.218 -12.224 1.00 93.19 176 VAL A CA 1
ATOM 1414 C C . VAL A 1 176 ? 6.129 1.811 -12.920 1.00 93.19 176 VAL A C 1
ATOM 1416 O O . VAL A 1 176 ? 5.023 1.291 -12.785 1.00 93.19 176 VAL A O 1
ATOM 1419 N N . ALA A 1 177 ? 6.302 2.877 -13.706 1.00 96.00 177 ALA A N 1
ATOM 1420 C CA . ALA A 1 177 ? 5.196 3.476 -14.450 1.00 96.00 177 ALA A CA 1
ATOM 1421 C C . ALA A 1 177 ? 4.635 2.544 -15.541 1.00 96.00 177 ALA A C 1
ATOM 1423 O O . ALA A 1 177 ? 3.425 2.534 -15.777 1.00 96.00 177 ALA A O 1
ATOM 1424 N N . PHE A 1 178 ? 5.486 1.745 -16.191 1.00 97.06 178 PHE A N 1
ATOM 1425 C CA . PHE A 1 178 ? 5.068 0.750 -17.178 1.00 97.06 178 PHE A CA 1
ATOM 1426 C C . PHE A 1 178 ? 4.290 -0.406 -16.550 1.00 97.06 178 PHE A C 1
ATOM 1428 O O . PHE A 1 178 ? 3.282 -0.809 -17.123 1.00 97.06 178 PHE A O 1
ATOM 1435 N N . GLU A 1 179 ? 4.681 -0.895 -15.375 1.00 92.94 179 GLU A N 1
ATOM 1436 C CA . GLU A 1 179 ? 3.919 -1.922 -14.650 1.00 92.94 179 GLU A CA 1
ATOM 1437 C C . GLU A 1 179 ? 2.554 -1.403 -14.185 1.00 92.94 179 GLU A C 1
ATOM 1439 O O . GLU A 1 179 ? 1.534 -2.078 -14.345 1.00 92.94 179 GLU A O 1
ATOM 1444 N N . ILE A 1 180 ? 2.483 -0.152 -13.716 1.00 94.44 180 ILE A N 1
ATOM 1445 C CA . ILE A 1 180 ? 1.196 0.498 -13.422 1.00 94.44 180 ILE A CA 1
ATOM 1446 C C . ILE A 1 180 ? 0.338 0.575 -14.688 1.00 94.44 180 ILE A C 1
ATOM 1448 O O . ILE A 1 180 ? -0.846 0.239 -14.654 1.00 94.44 180 ILE A O 1
ATOM 1452 N N . LYS A 1 181 ? 0.922 0.975 -15.824 1.00 95.88 181 LYS A N 1
ATOM 1453 C CA . LYS A 1 181 ? 0.206 1.006 -17.103 1.00 95.88 181 LYS A CA 1
ATOM 1454 C C . LYS A 1 181 ? -0.288 -0.371 -17.524 1.00 95.88 181 LYS A C 1
ATOM 1456 O O . LYS A 1 181 ? -1.433 -0.479 -17.939 1.00 95.88 181 LYS A O 1
ATOM 1461 N N . LEU A 1 182 ? 0.535 -1.405 -17.390 1.00 94.69 182 LEU A N 1
ATOM 1462 C CA . LEU A 1 182 ? 0.152 -2.777 -17.700 1.00 94.69 182 LEU A CA 1
ATOM 1463 C C . LEU A 1 182 ? -1.045 -3.236 -16.854 1.00 94.69 182 LEU A C 1
ATOM 1465 O O . LEU A 1 182 ? -1.981 -3.827 -17.390 1.00 94.69 182 LEU A O 1
ATOM 1469 N N . ASN A 1 183 ? -1.074 -2.892 -15.566 1.00 93.50 183 ASN A N 1
ATOM 1470 C CA . ASN A 1 183 ? -2.228 -3.154 -14.706 1.00 93.50 183 ASN A CA 1
ATOM 1471 C C . ASN A 1 183 ? -3.484 -2.388 -15.158 1.00 93.50 183 ASN A C 1
ATOM 1473 O O . ASN A 1 183 ? -4.563 -2.970 -15.243 1.00 93.50 183 ASN A O 1
ATOM 1477 N N . ILE A 1 184 ? -3.361 -1.100 -15.494 1.00 93.00 184 ILE A N 1
ATOM 1478 C CA . ILE A 1 184 ? -4.487 -0.283 -15.980 1.00 93.00 184 ILE A CA 1
ATOM 1479 C C . ILE A 1 184 ? -5.019 -0.780 -17.330 1.00 93.00 184 ILE A C 1
ATOM 1481 O O . ILE A 1 184 ? -6.237 -0.830 -17.523 1.00 93.00 184 ILE A O 1
ATOM 1485 N N . ASP A 1 185 ? -4.132 -1.162 -18.247 1.00 91.62 185 ASP A N 1
ATOM 1486 C CA . ASP A 1 185 ? -4.499 -1.726 -19.546 1.00 91.62 185 ASP A CA 1
ATOM 1487 C C . ASP A 1 185 ? -5.227 -3.069 -19.337 1.00 91.62 185 ASP A C 1
ATOM 1489 O O . ASP A 1 185 ? -6.318 -3.254 -19.866 1.00 91.62 185 ASP A O 1
ATOM 1493 N N . THR A 1 186 ? -4.735 -3.930 -18.435 1.00 90.50 186 THR A N 1
ATOM 1494 C CA . THR A 1 186 ? -5.396 -5.201 -18.067 1.00 90.50 186 THR A CA 1
ATOM 1495 C C . THR A 1 186 ? -6.796 -4.984 -17.475 1.00 90.50 186 THR A C 1
ATOM 1497 O O . THR A 1 186 ? -7.747 -5.682 -17.830 1.00 90.50 186 THR A O 1
ATOM 1500 N N . ILE A 1 187 ? -6.964 -3.992 -16.592 1.00 89.06 187 ILE A N 1
ATOM 1501 C CA . ILE A 1 187 ? -8.283 -3.609 -16.060 1.00 89.06 187 ILE A CA 1
ATOM 1502 C C . ILE A 1 187 ? -9.191 -3.126 -17.197 1.00 89.06 187 ILE A C 1
ATOM 1504 O O . ILE A 1 187 ? -10.369 -3.483 -17.244 1.00 89.06 187 ILE A O 1
ATOM 1508 N N . SER A 1 188 ? -8.656 -2.342 -18.129 1.00 88.62 188 SER A N 1
ATOM 1509 C CA . SER A 1 188 ? -9.419 -1.810 -19.260 1.00 88.62 188 SER A CA 1
ATOM 1510 C C . SER A 1 188 ? -9.882 -2.913 -20.213 1.00 88.62 188 SER A C 1
ATOM 1512 O O . SER A 1 188 ? -11.035 -2.892 -20.648 1.00 88.62 188 SER A O 1
ATOM 1514 N N . ASP A 1 189 ? -9.040 -3.918 -20.459 1.00 88.81 189 ASP A N 1
ATOM 1515 C CA . ASP A 1 189 ? -9.356 -5.093 -21.280 1.00 88.81 189 ASP A CA 1
ATOM 1516 C C . ASP A 1 189 ? -10.484 -5.949 -20.675 1.00 88.81 189 ASP A C 1
ATOM 1518 O O . ASP A 1 189 ? -11.224 -6.610 -21.404 1.00 88.81 189 ASP A O 1
ATOM 1522 N N . SER A 1 190 ? -10.705 -5.871 -19.355 1.00 86.06 190 SER A N 1
ATOM 1523 C CA . SER A 1 190 ? -11.866 -6.488 -18.686 1.00 86.06 190 SER A CA 1
ATOM 1524 C C . SER A 1 190 ? -13.197 -5.743 -18.912 1.00 86.06 190 SER A C 1
ATOM 1526 O O . SER A 1 190 ? -14.242 -6.157 -18.409 1.00 86.06 190 SER A O 1
ATOM 1528 N N . GLY A 1 191 ? -13.182 -4.635 -19.662 1.00 87.94 191 GLY A N 1
ATOM 1529 C CA . GLY A 1 191 ? -14.345 -3.786 -19.935 1.00 87.94 191 GLY A CA 1
ATOM 1530 C C . GLY A 1 191 ? -14.580 -2.683 -18.896 1.00 87.94 191 GLY A C 1
ATOM 1531 O O . GLY A 1 191 ? -15.547 -1.923 -19.008 1.00 87.94 191 GLY A O 1
ATOM 1532 N N . ILE A 1 192 ? -13.706 -2.553 -17.891 1.00 86.38 192 ILE A N 1
A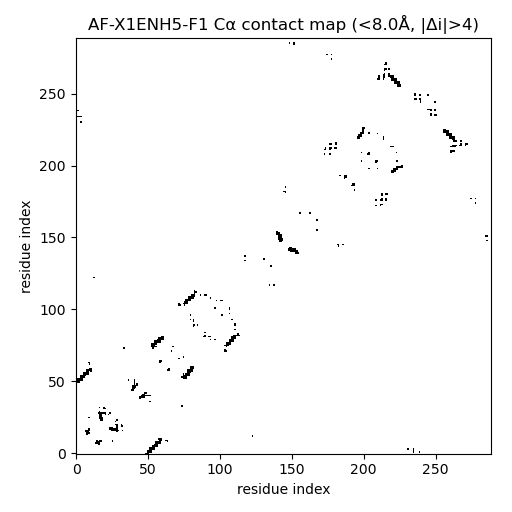TOM 1533 C CA . ILE A 1 192 ? -13.808 -1.518 -16.858 1.00 86.38 192 ILE A CA 1
ATOM 1534 C C . ILE A 1 192 ? -13.153 -0.228 -17.353 1.00 86.38 192 ILE A C 1
ATOM 1536 O O . ILE A 1 192 ? -11.944 -0.141 -17.541 1.00 86.38 192 ILE A O 1
ATOM 1540 N N . LYS A 1 193 ? -13.949 0.836 -17.499 1.00 84.25 193 LYS A N 1
ATOM 1541 C CA . LYS A 1 193 ? -13.429 2.158 -17.864 1.00 84.25 193 LYS A CA 1
ATOM 1542 C C . LYS A 1 193 ? -12.894 2.903 -16.640 1.00 84.25 193 LYS A C 1
ATOM 1544 O O . LYS A 1 193 ? -13.675 3.404 -15.827 1.00 84.25 193 LYS A O 1
ATOM 1549 N N . VAL A 1 194 ? -11.575 3.063 -16.559 1.00 84.62 194 VAL A N 1
ATOM 1550 C CA . VAL A 1 194 ? -10.922 3.904 -15.545 1.00 84.62 194 VAL A CA 1
ATOM 1551 C C . VAL A 1 194 ? -11.249 5.381 -15.809 1.00 84.62 194 VAL A C 1
ATOM 1553 O O . VAL A 1 194 ? -10.949 5.918 -16.873 1.00 84.62 194 VAL A O 1
ATOM 1556 N N . LYS A 1 195 ? -11.921 6.042 -14.855 1.00 81.25 195 LYS A N 1
ATOM 1557 C CA . LYS A 1 195 ? -12.372 7.446 -14.989 1.00 81.25 195 LYS A CA 1
ATOM 1558 C C . LYS A 1 195 ? -11.431 8.459 -14.343 1.00 81.25 195 LYS A C 1
ATOM 1560 O O . LYS A 1 195 ? -11.345 9.590 -14.809 1.00 81.25 195 LYS A O 1
ATOM 1565 N N . LYS A 1 196 ? -10.791 8.074 -13.241 1.00 83.69 196 LYS A N 1
ATOM 1566 C CA . LYS A 1 196 ? -9.868 8.906 -12.469 1.00 83.69 196 LYS A CA 1
ATOM 1567 C C . LYS A 1 196 ? -8.828 8.002 -11.829 1.00 83.69 196 LYS A C 1
ATOM 1569 O O . LYS A 1 196 ? -9.163 6.904 -11.392 1.00 83.69 196 LYS A O 1
ATOM 1574 N N . ILE A 1 197 ? -7.594 8.485 -11.768 1.00 90.31 197 ILE A N 1
ATOM 1575 C CA . ILE A 1 197 ? -6.473 7.795 -11.133 1.00 90.31 197 ILE A CA 1
ATOM 1576 C C . ILE A 1 197 ? -5.961 8.699 -10.019 1.00 90.31 197 ILE A C 1
ATOM 1578 O O . ILE A 1 197 ? -5.596 9.849 -10.269 1.00 90.31 197 ILE A O 1
ATOM 1582 N N . ILE A 1 198 ? -5.972 8.186 -8.790 1.00 90.81 198 ILE A N 1
ATOM 1583 C CA . ILE A 1 198 ? -5.465 8.891 -7.614 1.00 90.81 198 ILE A CA 1
ATOM 1584 C C . ILE A 1 198 ? -4.254 8.119 -7.091 1.00 90.81 198 ILE A C 1
ATOM 1586 O O . ILE A 1 198 ? -4.363 6.941 -6.771 1.00 90.81 198 ILE A O 1
ATOM 1590 N N . LEU A 1 199 ? -3.106 8.786 -7.025 1.00 90.81 199 LEU A N 1
ATOM 1591 C CA . LEU A 1 199 ? -1.844 8.256 -6.527 1.00 90.81 199 LEU A CA 1
ATOM 1592 C C . LEU A 1 199 ? -1.738 8.540 -5.023 1.00 90.81 199 LEU A C 1
ATOM 1594 O O . LEU A 1 199 ? -1.827 9.693 -4.592 1.00 90.81 199 LEU A O 1
ATOM 1598 N N . SER A 1 200 ? -1.526 7.504 -4.219 1.00 85.75 200 SER A N 1
ATOM 1599 C CA . SER A 1 200 ? -1.359 7.579 -2.762 1.00 85.75 200 SER A CA 1
ATOM 1600 C C . SER A 1 200 ? -0.182 6.704 -2.302 1.00 85.75 200 SER A C 1
ATOM 1602 O O . SER A 1 200 ? 0.522 6.114 -3.123 1.00 85.75 200 SER A O 1
ATOM 1604 N N . GLY A 1 201 ? 0.076 6.662 -0.992 1.00 77.44 201 GLY A N 1
ATOM 1605 C CA . GLY A 1 201 ? 1.150 5.856 -0.407 1.00 77.44 201 GLY A CA 1
ATOM 1606 C C . GLY A 1 201 ? 2.535 6.511 -0.456 1.00 77.44 201 GLY A C 1
ATOM 1607 O O . GLY A 1 201 ? 2.702 7.667 -0.840 1.00 77.44 201 GLY A O 1
ATOM 1608 N N . GLY A 1 202 ? 3.563 5.778 -0.019 1.00 74.38 202 GLY A N 1
ATOM 1609 C CA . GLY A 1 202 ? 4.923 6.313 0.127 1.00 74.38 202 GLY A CA 1
ATOM 1610 C C . GLY A 1 202 ? 5.529 6.830 -1.182 1.00 74.38 202 GLY A C 1
ATOM 1611 O O . GLY A 1 202 ? 6.117 7.914 -1.199 1.00 74.38 202 GLY A O 1
ATOM 1612 N N . ALA A 1 203 ? 5.327 6.097 -2.281 1.00 80.25 203 ALA A N 1
ATOM 1613 C CA . ALA A 1 203 ? 5.848 6.447 -3.602 1.00 80.25 203 ALA A CA 1
ATOM 1614 C C . ALA A 1 203 ? 5.261 7.757 -4.152 1.00 80.25 203 ALA A C 1
ATOM 1616 O O . ALA A 1 203 ? 5.948 8.474 -4.881 1.00 80.25 203 ALA A O 1
ATOM 1617 N N . SER A 1 204 ? 4.033 8.124 -3.758 1.00 85.25 204 SER A N 1
ATOM 1618 C CA . SER A 1 204 ? 3.375 9.332 -4.268 1.00 85.25 204 SER A CA 1
ATOM 1619 C C . SER A 1 204 ? 4.025 10.639 -3.788 1.00 85.25 204 SER A C 1
ATOM 1621 O O . SER A 1 204 ? 3.782 11.705 -4.361 1.00 85.25 204 SER A O 1
ATOM 1623 N N . LYS A 1 205 ? 4.918 10.561 -2.788 1.00 81.81 205 LYS A N 1
ATOM 1624 C CA . LYS A 1 205 ? 5.782 11.672 -2.353 1.00 81.81 205 LYS A CA 1
ATOM 1625 C C . LYS A 1 205 ? 6.802 12.074 -3.425 1.00 81.81 205 LYS A C 1
ATOM 1627 O O . LYS A 1 205 ? 7.264 13.214 -3.430 1.00 81.81 205 LYS A O 1
ATOM 1632 N N . ASN A 1 206 ? 7.152 11.166 -4.337 1.00 84.25 206 ASN A N 1
ATOM 1633 C CA . ASN A 1 206 ? 8.042 11.440 -5.459 1.00 84.25 206 ASN A CA 1
ATOM 1634 C C . ASN A 1 206 ? 7.237 12.031 -6.629 1.00 84.25 206 ASN A C 1
ATOM 1636 O O . ASN A 1 206 ? 6.807 11.319 -7.534 1.00 84.25 206 ASN A O 1
ATOM 1640 N N . LEU A 1 207 ? 7.033 13.354 -6.614 1.00 88.50 207 LEU A N 1
ATOM 1641 C CA . LEU A 1 207 ? 6.295 14.056 -7.674 1.00 88.50 207 LEU A CA 1
ATOM 1642 C C . LEU A 1 207 ? 6.855 13.811 -9.090 1.00 88.50 207 LEU A C 1
ATOM 1644 O O . LEU A 1 207 ? 6.047 13.633 -10.003 1.00 88.50 207 LEU A O 1
ATOM 1648 N N . PRO A 1 208 ? 8.186 13.746 -9.313 1.00 88.56 208 PRO A N 1
ATOM 1649 C CA . PRO A 1 208 ? 8.731 13.317 -10.599 1.00 88.56 208 PRO A CA 1
ATOM 1650 C C . PRO A 1 208 ? 8.232 11.942 -11.065 1.00 88.56 208 PRO A C 1
ATOM 1652 O O . PRO A 1 208 ? 7.827 11.823 -12.219 1.00 88.56 208 PRO A O 1
ATOM 1655 N N . LEU A 1 209 ? 8.209 10.926 -10.192 1.00 93.38 209 LEU A N 1
ATOM 1656 C CA . LEU A 1 209 ? 7.643 9.609 -10.517 1.00 93.38 209 LEU A CA 1
ATOM 1657 C C . LEU A 1 209 ? 6.146 9.716 -10.837 1.00 93.38 209 LEU A C 1
ATOM 1659 O O . LEU A 1 209 ? 5.702 9.188 -11.851 1.00 93.38 209 LEU A O 1
ATOM 1663 N N . CYS A 1 210 ? 5.378 10.448 -10.028 1.00 94.75 210 CYS A N 1
ATOM 1664 C CA . CYS A 1 210 ? 3.950 10.667 -10.272 1.00 94.75 210 CYS A CA 1
ATOM 1665 C C . CYS A 1 210 ? 3.677 11.313 -11.640 1.00 94.75 210 CYS A C 1
ATOM 1667 O O . CYS A 1 210 ? 2.725 10.937 -12.324 1.00 94.75 210 CYS A O 1
ATOM 1669 N N . GLN A 1 211 ? 4.530 12.250 -12.066 1.00 95.31 211 GLN A N 1
ATOM 1670 C CA . GLN A 1 211 ? 4.441 12.851 -13.394 1.00 95.31 211 GLN A CA 1
ATOM 1671 C C . GLN A 1 211 ? 4.774 11.841 -14.498 1.00 95.31 211 GLN A C 1
ATOM 1673 O O . GLN A 1 211 ? 4.070 11.806 -15.501 1.00 95.31 211 GLN A O 1
ATOM 1678 N N . VAL A 1 212 ? 5.800 10.997 -14.321 1.00 96.56 212 VAL A N 1
ATOM 1679 C CA . VAL A 1 212 ? 6.102 9.909 -15.270 1.00 96.56 212 VAL A CA 1
ATOM 1680 C C . VAL A 1 212 ? 4.907 8.964 -15.397 1.00 96.56 212 VAL A C 1
ATOM 1682 O O . VAL A 1 212 ? 4.522 8.636 -16.514 1.00 96.56 212 VAL A O 1
ATOM 1685 N N . ILE A 1 213 ? 4.274 8.586 -14.283 1.00 97.38 213 ILE A N 1
ATOM 1686 C CA . ILE A 1 213 ? 3.058 7.762 -14.283 1.00 97.38 213 ILE A CA 1
ATOM 1687 C C . ILE A 1 213 ? 1.948 8.442 -15.096 1.00 97.38 213 ILE A C 1
ATOM 1689 O O . ILE A 1 213 ? 1.370 7.809 -15.975 1.00 97.38 213 ILE A O 1
ATOM 1693 N N . ALA A 1 214 ? 1.683 9.734 -14.872 1.00 96.38 214 ALA A N 1
ATOM 1694 C CA . ALA A 1 214 ? 0.699 10.481 -15.660 1.00 96.38 214 ALA A CA 1
ATOM 1695 C C . ALA A 1 214 ? 1.044 10.494 -17.161 1.00 96.38 214 ALA A C 1
ATOM 1697 O O . ALA A 1 214 ? 0.185 10.220 -17.998 1.00 96.38 214 ALA A O 1
ATOM 1698 N N . ASP A 1 215 ? 2.306 10.770 -17.501 1.00 97.75 215 ASP A N 1
ATOM 1699 C CA . ASP A 1 215 ? 2.796 10.834 -18.881 1.00 97.75 215 ASP A CA 1
ATOM 1700 C C . ASP A 1 215 ? 2.674 9.482 -19.603 1.00 97.75 215 ASP A C 1
ATOM 1702 O O . ASP A 1 215 ? 2.296 9.446 -20.772 1.00 97.75 215 ASP A O 1
ATOM 1706 N N . VAL A 1 216 ? 2.990 8.377 -18.919 1.00 98.06 216 VAL A N 1
ATOM 1707 C CA . VAL A 1 216 ? 2.915 7.006 -19.448 1.00 98.06 216 VAL A CA 1
ATOM 1708 C C . VAL A 1 216 ? 1.463 6.562 -19.635 1.00 98.06 216 VAL A C 1
ATOM 1710 O O . VAL A 1 216 ? 1.137 5.943 -20.647 1.00 98.06 216 VAL A O 1
ATOM 1713 N N . LEU A 1 217 ? 0.587 6.885 -18.680 1.00 96.06 217 LEU A N 1
ATOM 1714 C CA . LEU A 1 217 ? -0.845 6.571 -18.739 1.00 96.06 217 LEU A CA 1
ATOM 1715 C C . LEU A 1 217 ? -1.618 7.477 -19.704 1.00 96.06 217 LEU A C 1
ATOM 1717 O O . LEU A 1 217 ? -2.771 7.190 -20.021 1.00 96.06 217 LEU A O 1
ATOM 1721 N N . GLU A 1 218 ? -1.013 8.590 -20.124 1.00 95.56 218 GLU A N 1
ATOM 1722 C CA . GLU A 1 218 ? -1.617 9.620 -20.976 1.00 95.56 218 GLU A CA 1
ATOM 1723 C C . GLU A 1 218 ? -2.955 10.150 -20.441 1.00 95.56 218 GLU A C 1
ATOM 1725 O O . GLU A 1 218 ? -3.811 10.631 -21.186 1.00 95.56 218 GLU A O 1
ATOM 1730 N N . THR A 1 219 ? -3.129 10.071 -19.125 1.00 91.44 219 THR A N 1
ATOM 1731 C CA . THR A 1 219 ? -4.375 10.368 -18.421 1.00 91.44 219 THR A CA 1
ATOM 1732 C C . THR A 1 219 ? -4.063 11.309 -17.260 1.00 91.44 219 THR A C 1
ATOM 1734 O O . THR A 1 219 ? -3.065 11.090 -16.571 1.00 91.44 219 THR A O 1
ATOM 1737 N N . PRO A 1 220 ? -4.876 12.355 -17.015 1.00 91.38 220 PRO A N 1
ATOM 1738 C CA . PRO A 1 220 ? -4.750 13.163 -15.807 1.00 91.38 220 PRO A CA 1
ATOM 1739 C C . PRO A 1 220 ? -4.812 12.294 -14.549 1.00 91.38 220 PRO A C 1
ATOM 1741 O O . PRO A 1 220 ? -5.726 11.480 -14.387 1.00 91.38 220 PRO A O 1
ATOM 1744 N N . THR A 1 221 ? -3.833 12.468 -13.668 1.00 93.44 221 THR A N 1
ATOM 1745 C CA . THR A 1 221 ? -3.771 11.782 -12.375 1.00 93.44 221 THR A CA 1
ATOM 1746 C C . THR A 1 221 ? -3.792 12.810 -11.259 1.00 93.44 221 THR A C 1
ATOM 1748 O O . THR A 1 221 ? -3.482 13.978 -11.468 1.00 93.44 221 THR A O 1
ATOM 1751 N N . ALA A 1 222 ? -4.141 12.385 -10.053 1.00 92.19 222 ALA A N 1
ATOM 1752 C CA . ALA A 1 222 ? -4.156 13.260 -8.895 1.00 92.19 222 ALA A CA 1
ATOM 1753 C C . ALA A 1 222 ? -3.359 12.632 -7.756 1.00 92.19 222 ALA A C 1
ATOM 1755 O O . ALA A 1 222 ? -3.521 11.454 -7.476 1.00 92.19 222 ALA A O 1
ATOM 1756 N N . VAL A 1 223 ? -2.519 13.393 -7.064 1.00 91.31 223 VAL A N 1
ATOM 1757 C CA . VAL A 1 223 ? -1.818 12.905 -5.869 1.00 91.31 223 VAL A CA 1
ATOM 1758 C C . VAL A 1 223 ? -2.666 13.206 -4.642 1.00 91.31 223 VAL A C 1
ATOM 1760 O O . VAL A 1 223 ? -2.968 14.372 -4.384 1.00 91.31 223 VAL A O 1
ATOM 1763 N N . SER A 1 224 ? -3.048 12.173 -3.890 1.00 87.00 224 SER A N 1
ATOM 1764 C CA . SER A 1 224 ? -3.770 12.327 -2.625 1.00 87.00 224 SER A CA 1
ATOM 1765 C C . SER A 1 224 ? -2.925 13.104 -1.615 1.00 87.00 224 SER A C 1
ATOM 1767 O O . SER A 1 224 ? -1.748 12.800 -1.417 1.00 87.00 224 SER A O 1
ATOM 1769 N N . ARG A 1 225 ? -3.529 14.091 -0.946 1.00 80.88 225 ARG A N 1
ATOM 1770 C CA . ARG A 1 225 ? -2.934 14.751 0.229 1.00 80.88 225 ARG A CA 1
ATOM 1771 C C . ARG A 1 225 ? -3.278 14.040 1.535 1.00 80.88 225 ARG A C 1
ATOM 1773 O O . ARG A 1 225 ? -2.695 14.381 2.562 1.00 80.88 225 ARG A O 1
ATOM 1780 N N . GLU A 1 226 ? -4.205 13.083 1.500 1.00 80.50 226 GLU A N 1
ATOM 1781 C CA . GLU A 1 226 ? -4.523 12.258 2.658 1.00 80.50 226 GLU A CA 1
ATOM 1782 C C . GLU A 1 226 ? -3.410 11.236 2.884 1.00 80.50 226 GLU A C 1
ATOM 1784 O O . GLU A 1 226 ? -3.102 10.447 1.987 1.00 80.50 226 GLU A O 1
ATOM 1789 N N . LYS A 1 227 ? -2.809 11.278 4.074 1.00 71.00 227 LYS A N 1
ATOM 1790 C CA . LYS A 1 227 ? -1.730 10.367 4.466 1.00 71.00 227 LYS A CA 1
ATOM 1791 C C . LYS A 1 227 ? -2.279 9.098 5.106 1.00 71.00 227 LYS A C 1
ATOM 1793 O O . LYS A 1 227 ? -1.693 8.044 4.904 1.00 71.00 227 LYS A O 1
ATOM 1798 N N . GLU A 1 228 ? -3.409 9.202 5.801 1.00 74.81 228 GLU A N 1
ATOM 1799 C CA . GLU A 1 228 ? -4.001 8.122 6.595 1.00 74.81 228 GLU A CA 1
ATOM 1800 C C . GLU A 1 228 ? -5.344 7.698 5.983 1.00 74.81 228 GLU A C 1
ATOM 1802 O O . GLU A 1 228 ? -6.414 7.854 6.577 1.00 74.81 228 GLU A O 1
ATOM 1807 N N . ALA A 1 229 ? -5.299 7.217 4.734 1.00 76.50 229 ALA A N 1
ATOM 1808 C CA . ALA A 1 229 ? -6.501 6.947 3.943 1.00 76.50 229 ALA A CA 1
ATOM 1809 C C . ALA A 1 229 ? -7.406 5.877 4.582 1.00 76.50 229 ALA A C 1
ATOM 1811 O O . ALA A 1 229 ? -8.626 6.054 4.584 1.00 76.50 229 ALA A O 1
ATOM 1812 N N . SER A 1 230 ? -6.823 4.824 5.169 1.00 75.25 230 SER A N 1
ATOM 1813 C CA . SER A 1 230 ? -7.565 3.768 5.876 1.00 75.25 230 SER A CA 1
ATOM 1814 C C . SER A 1 230 ? -8.306 4.323 7.091 1.00 75.25 230 SER A C 1
ATOM 1816 O O . SER A 1 230 ? -9.531 4.217 7.170 1.00 75.25 230 SER A O 1
ATOM 1818 N N . SER A 1 231 ? -7.599 5.041 7.973 1.00 75.25 231 SER A N 1
ATOM 1819 C CA . SER A 1 231 ? -8.194 5.710 9.139 1.00 75.25 231 SER A CA 1
ATOM 1820 C C . SER A 1 231 ? -9.336 6.644 8.735 1.00 75.25 231 SER A C 1
ATOM 1822 O O . SER A 1 231 ? -10.415 6.619 9.327 1.00 75.25 231 SER A O 1
ATOM 1824 N N . LYS A 1 232 ? -9.157 7.434 7.672 1.00 80.38 232 LYS A N 1
ATOM 1825 C CA . LYS A 1 232 ? -10.226 8.305 7.173 1.00 80.38 232 LYS A CA 1
ATOM 1826 C C . LYS A 1 232 ? -11.436 7.521 6.657 1.00 80.38 232 LYS A C 1
ATOM 1828 O O . LYS A 1 232 ? -12.574 7.922 6.895 1.00 80.38 232 LYS A O 1
ATOM 1833 N N . GLY A 1 233 ? -11.204 6.389 5.994 1.00 83.19 233 GLY A N 1
ATOM 1834 C CA . GLY A 1 233 ? -12.258 5.467 5.578 1.00 83.19 233 GLY A CA 1
ATOM 1835 C C . GLY A 1 233 ? -13.089 4.966 6.762 1.00 83.19 233 GLY A C 1
ATOM 1836 O O . GLY A 1 233 ? -14.317 5.050 6.725 1.00 83.19 233 GLY A O 1
ATOM 1837 N N . VAL A 1 234 ? -12.433 4.534 7.844 1.00 80.00 234 VAL A N 1
ATOM 1838 C CA . VAL A 1 234 ? -13.105 4.117 9.090 1.00 80.00 234 VAL A CA 1
ATOM 1839 C C . VAL A 1 234 ? -13.920 5.264 9.686 1.00 80.00 234 VAL A C 1
ATOM 1841 O O . VAL A 1 234 ? -15.079 5.068 10.054 1.00 80.00 234 VAL A O 1
ATOM 1844 N N . PHE A 1 235 ? -13.367 6.478 9.722 1.00 84.19 235 PHE A N 1
ATOM 1845 C CA . PHE A 1 235 ? -14.090 7.659 10.195 1.00 84.19 235 PHE A CA 1
ATOM 1846 C C . PHE A 1 235 ? -15.374 7.894 9.387 1.00 84.19 235 PHE A C 1
ATOM 1848 O O . PHE A 1 235 ? -16.436 8.101 9.977 1.00 84.19 235 PHE A O 1
ATOM 1855 N N . TYR A 1 236 ? -15.312 7.805 8.053 1.00 86.81 236 TYR A N 1
ATOM 1856 C CA . TYR A 1 236 ? -16.493 7.959 7.201 1.00 86.81 236 TYR A CA 1
ATOM 1857 C C . TYR A 1 236 ? -17.543 6.880 7.448 1.00 86.81 236 TYR A C 1
ATOM 1859 O O . TYR A 1 236 ? -18.732 7.198 7.482 1.00 86.81 236 TYR A O 1
ATOM 1867 N N . LEU A 1 237 ? -17.128 5.630 7.661 1.00 84.88 237 LEU A N 1
ATOM 1868 C CA . LEU A 1 237 ? -18.039 4.533 7.991 1.00 84.88 237 LEU A CA 1
ATOM 1869 C C . LEU A 1 237 ? -18.742 4.765 9.334 1.00 84.88 237 LEU A C 1
ATOM 1871 O O . LEU A 1 237 ? -19.962 4.627 9.422 1.00 84.88 237 LEU A O 1
ATOM 1875 N N . VAL A 1 238 ? -18.004 5.174 10.369 1.00 83.56 238 VAL A N 1
ATOM 1876 C CA . VAL A 1 238 ? -18.594 5.435 11.690 1.00 83.56 238 VAL A CA 1
ATOM 1877 C C . VAL A 1 238 ? -19.517 6.653 11.655 1.00 83.56 238 VAL A C 1
ATOM 1879 O O . VAL A 1 238 ? -20.638 6.588 12.156 1.00 83.56 238 VAL A O 1
ATOM 1882 N N . LYS A 1 239 ? -19.101 7.747 11.010 1.00 83.69 239 LYS A N 1
ATOM 1883 C CA . LYS A 1 239 ? -19.930 8.950 10.850 1.00 83.69 239 LYS A CA 1
ATOM 1884 C C . LYS A 1 239 ? -21.205 8.660 10.050 1.00 83.69 239 LYS A C 1
ATOM 1886 O O . LYS A 1 239 ? -22.277 9.109 10.439 1.00 83.69 239 LYS A O 1
ATOM 1891 N N . SER A 1 240 ? -21.106 7.849 8.994 1.00 90.31 240 SER A N 1
ATOM 1892 C CA . SER A 1 240 ? -22.254 7.361 8.215 1.00 90.31 240 SER A CA 1
ATOM 1893 C C . SER A 1 240 ? -23.287 6.661 9.098 1.00 90.31 240 SER A C 1
ATOM 1895 O O . SER A 1 240 ? -24.478 6.953 8.988 1.00 90.31 240 SER A O 1
ATOM 1897 N N . GLN A 1 241 ? -22.836 5.808 10.021 1.00 88.44 241 GLN A N 1
ATOM 1898 C CA . GLN A 1 241 ? -23.718 5.104 10.947 1.00 88.44 241 GLN A CA 1
ATOM 1899 C C . GLN A 1 241 ? -24.344 6.032 11.997 1.00 88.44 241 GLN A C 1
ATOM 1901 O O . GLN A 1 241 ? -25.533 5.908 12.282 1.00 88.44 241 GLN A O 1
ATOM 1906 N N . ILE A 1 242 ? -23.570 6.967 12.558 1.00 89.69 242 ILE A N 1
ATOM 1907 C CA . ILE A 1 242 ? -24.058 7.928 13.563 1.00 89.69 242 ILE A CA 1
ATOM 1908 C C . ILE A 1 242 ? -25.112 8.867 12.963 1.00 89.69 242 ILE A C 1
ATOM 1910 O O . ILE A 1 242 ? -26.124 9.147 13.599 1.00 89.69 242 ILE A O 1
ATOM 1914 N N . GLU A 1 243 ? -24.885 9.351 11.742 1.00 90.12 243 GLU A N 1
ATOM 1915 C CA . GLU A 1 243 ? -25.764 10.329 11.090 1.00 90.12 243 GLU A CA 1
ATOM 1916 C C . GLU A 1 243 ? -26.913 9.681 10.301 1.00 90.12 243 GLU A C 1
ATOM 1918 O O . GLU A 1 243 ? -27.797 10.384 9.811 1.00 90.12 243 GLU A O 1
ATOM 1923 N N . GLY A 1 244 ? -26.918 8.351 10.154 1.00 91.81 244 GLY A N 1
ATOM 1924 C CA . GLY A 1 244 ? -27.911 7.635 9.347 1.00 91.81 244 GLY A CA 1
ATOM 1925 C C . GLY A 1 244 ? -27.866 8.009 7.860 1.00 91.81 244 GLY A C 1
ATOM 1926 O O . GLY A 1 244 ? -28.872 7.909 7.157 1.00 91.81 244 GLY A O 1
ATOM 1927 N N . LEU A 1 245 ? -26.712 8.477 7.376 1.00 91.88 245 LEU A N 1
ATOM 1928 C CA . LEU A 1 245 ? -26.497 8.909 5.995 1.00 91.88 245 LEU A CA 1
ATOM 1929 C C . LEU A 1 245 ? -25.612 7.905 5.253 1.00 91.88 245 LEU A C 1
ATOM 1931 O O . LEU A 1 245 ? -24.704 7.345 5.861 1.00 91.88 245 LEU A O 1
ATOM 1935 N N . PRO A 1 246 ? -25.792 7.700 3.935 1.00 91.31 246 PRO A N 1
ATOM 1936 C CA . PRO A 1 246 ? -24.887 6.860 3.155 1.00 91.31 246 PRO A CA 1
ATOM 1937 C C . PRO A 1 246 ? -23.436 7.350 3.237 1.00 91.31 246 PRO A C 1
ATOM 1939 O O . PRO A 1 246 ? -23.180 8.549 3.101 1.00 91.31 246 PRO A O 1
ATOM 1942 N N . VAL A 1 247 ? -22.476 6.426 3.359 1.00 88.00 247 VAL A N 1
ATO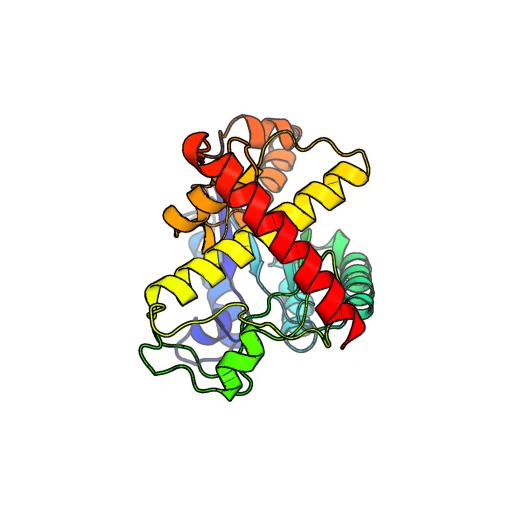M 1943 C CA . VAL A 1 247 ? -21.035 6.748 3.418 1.00 88.00 247 VAL A CA 1
ATOM 1944 C C . VAL A 1 247 ? -20.565 7.582 2.225 1.00 88.00 247 VAL A C 1
ATOM 1946 O O . VAL A 1 247 ? -19.699 8.436 2.368 1.00 88.00 247 VAL A O 1
ATOM 1949 N N . THR A 1 248 ? -21.183 7.406 1.055 1.00 86.69 248 THR A N 1
ATOM 1950 C CA . THR A 1 248 ? -20.890 8.194 -0.150 1.00 86.69 248 THR A CA 1
ATOM 1951 C C . THR A 1 248 ? -21.226 9.673 0.010 1.00 86.69 248 THR A C 1
ATOM 1953 O O . THR A 1 248 ? -20.539 10.511 -0.567 1.00 86.69 248 THR A O 1
ATOM 1956 N N . LYS A 1 249 ? -22.252 10.007 0.800 1.00 86.56 249 LYS A N 1
ATOM 1957 C CA . LYS A 1 249 ? -22.608 11.392 1.109 1.00 86.56 249 LYS A CA 1
ATOM 1958 C C . LYS A 1 249 ? -21.596 11.994 2.084 1.00 86.56 249 LYS A C 1
ATOM 1960 O O . LYS A 1 249 ? -21.053 13.054 1.807 1.00 86.56 249 LYS A O 1
ATOM 1965 N N . ILE A 1 250 ? -21.268 11.256 3.145 1.00 86.00 250 ILE A N 1
ATOM 1966 C CA . ILE A 1 250 ? -20.275 11.665 4.147 1.00 86.00 250 ILE A CA 1
ATOM 1967 C C . ILE A 1 250 ? -18.892 11.896 3.519 1.00 86.00 250 ILE A C 1
ATOM 1969 O O . ILE A 1 250 ? -18.276 12.934 3.739 1.00 86.00 250 ILE A O 1
ATOM 1973 N N . ALA A 1 251 ? -18.417 10.946 2.711 1.00 82.25 251 ALA A N 1
ATOM 1974 C CA . ALA A 1 251 ? -17.120 11.031 2.046 1.00 82.25 251 ALA A CA 1
ATOM 1975 C C . ALA A 1 251 ? -17.105 12.060 0.901 1.00 82.25 251 ALA A C 1
ATOM 1977 O O . ALA A 1 251 ? -16.061 12.623 0.596 1.00 82.25 251 ALA A O 1
ATOM 1978 N N . GLY A 1 252 ? -18.248 12.298 0.248 1.00 71.31 252 GLY A N 1
ATOM 1979 C CA . GLY A 1 252 ? -18.370 13.247 -0.862 1.00 71.31 252 GLY A CA 1
ATOM 1980 C C . GLY A 1 252 ? -18.409 14.717 -0.433 1.00 71.31 252 GLY A C 1
ATOM 1981 O O . GLY A 1 252 ? -18.034 15.584 -1.219 1.00 71.31 252 GLY A O 1
ATOM 1982 N N . GLU A 1 253 ? -18.838 15.007 0.798 1.00 59.75 253 GLU A N 1
ATOM 1983 C CA . GLU A 1 253 ? -18.832 16.362 1.372 1.00 59.75 253 GLU A CA 1
ATOM 1984 C C . GLU A 1 253 ? -17.408 16.842 1.709 1.00 59.75 253 GLU A C 1
ATOM 1986 O O . GLU A 1 253 ? -17.104 18.033 1.612 1.00 59.75 253 GLU A O 1
ATOM 1991 N N . GLU A 1 254 ? -16.500 15.916 2.023 1.00 59.16 254 GLU A N 1
ATOM 1992 C CA . GLU A 1 254 ? -15.082 16.195 2.229 1.00 59.16 254 GLU A CA 1
ATOM 1993 C C . GLU A 1 254 ? -14.287 15.889 0.957 1.00 59.16 254 GLU A C 1
ATOM 1995 O O . GLU A 1 254 ? -13.818 14.775 0.737 1.00 59.16 254 GLU A O 1
ATOM 2000 N N . ASN A 1 255 ? -14.094 16.898 0.102 1.00 56.78 255 ASN A N 1
ATOM 2001 C CA . ASN A 1 255 ? -13.193 16.780 -1.045 1.00 56.78 255 ASN A CA 1
ATOM 2002 C C . ASN A 1 255 ? -11.825 16.260 -0.576 1.00 56.78 255 ASN A C 1
ATOM 2004 O O . ASN A 1 255 ? -11.077 16.991 0.078 1.00 56.78 255 ASN A O 1
ATOM 2008 N N . VAL A 1 256 ? -11.478 15.014 -0.925 1.00 62.91 256 VAL A N 1
ATOM 2009 C CA . VAL A 1 256 ? -10.131 14.475 -0.705 1.00 62.91 256 VAL A CA 1
ATOM 2010 C C . VAL A 1 256 ? -9.173 15.424 -1.401 1.00 62.91 256 VAL A C 1
ATOM 2012 O O . VAL A 1 256 ? -9.151 15.489 -2.629 1.00 62.91 256 VAL A O 1
ATOM 2015 N N . ALA A 1 257 ? -8.438 16.225 -0.632 1.00 65.38 257 ALA A N 1
ATOM 2016 C CA . ALA A 1 257 ? -7.567 17.228 -1.208 1.00 65.38 257 ALA A CA 1
ATOM 2017 C C . ALA A 1 257 ? -6.504 16.512 -2.043 1.00 65.38 257 ALA A C 1
ATOM 2019 O O . ALA A 1 257 ? -5.862 15.570 -1.580 1.00 65.38 257 ALA A O 1
ATOM 2020 N N . HIS A 1 258 ? -6.339 16.940 -3.286 1.00 78.56 258 HIS A N 1
ATOM 2021 C CA . HIS A 1 258 ? -5.409 16.318 -4.210 1.00 78.56 258 HIS A CA 1
ATOM 2022 C C . HIS A 1 258 ? -4.669 17.372 -5.022 1.00 78.56 258 HIS A C 1
ATOM 2024 O O . HIS A 1 258 ? -5.120 18.508 -5.174 1.00 78.56 258 HIS A O 1
ATOM 2030 N N . THR A 1 259 ? -3.495 16.996 -5.508 1.00 83.88 259 THR A N 1
ATOM 2031 C CA . THR A 1 259 ? -2.726 17.791 -6.462 1.00 83.88 259 THR A CA 1
ATOM 2032 C C . THR A 1 259 ? -2.874 17.142 -7.828 1.00 83.88 259 THR A C 1
ATOM 2034 O O . THR A 1 259 ? -2.385 16.036 -8.034 1.00 83.88 259 THR A O 1
ATOM 2037 N N . GLU A 1 260 ? -3.586 17.806 -8.735 1.00 91.00 260 GLU A N 1
ATOM 2038 C CA . GLU A 1 260 ? -3.774 17.332 -10.109 1.00 91.00 260 GLU A CA 1
ATOM 2039 C C . GLU A 1 260 ? -2.455 17.415 -10.896 1.00 91.00 260 GLU A C 1
ATOM 2041 O O . GLU A 1 260 ? -1.712 18.396 -10.804 1.00 91.00 260 GLU A O 1
ATOM 2046 N N . LEU A 1 261 ? -2.183 16.382 -11.686 1.00 93.06 261 LEU A N 1
ATOM 2047 C CA . LEU A 1 261 ? -1.046 16.256 -12.586 1.00 93.06 261 LEU A CA 1
ATOM 2048 C C . LEU A 1 261 ? -1.573 16.102 -14.009 1.00 93.06 261 LEU A C 1
ATOM 2050 O O . LEU A 1 261 ? -2.330 15.184 -14.332 1.00 93.06 261 LEU A O 1
ATOM 2054 N N . THR A 1 262 ? -1.161 17.024 -14.877 1.00 95.00 262 THR A N 1
ATOM 2055 C CA . THR A 1 262 ? -1.515 16.975 -16.297 1.00 95.00 262 THR A CA 1
ATOM 2056 C C . THR A 1 262 ? -0.406 16.261 -17.067 1.00 95.00 262 THR A C 1
ATOM 2058 O O . THR A 1 262 ? 0.758 16.643 -16.924 1.00 95.00 262 THR A O 1
ATOM 2061 N N . PRO A 1 263 ? -0.729 15.254 -17.892 1.00 95.62 263 PRO A N 1
ATOM 2062 C CA . PRO A 1 263 ? 0.274 14.520 -18.651 1.00 95.62 263 PRO A CA 1
ATOM 2063 C C . PRO A 1 263 ? 0.913 15.398 -19.741 1.00 95.62 263 PRO A C 1
ATOM 2065 O O . PRO A 1 263 ? 0.226 16.134 -20.459 1.00 95.62 263 PRO A O 1
ATOM 2068 N N . ASP A 1 264 ? 2.236 15.314 -19.891 1.00 96.94 264 ASP A N 1
ATOM 2069 C CA . ASP A 1 264 ? 2.996 16.057 -20.896 1.00 96.94 264 ASP A CA 1
ATOM 2070 C C . ASP A 1 264 ? 2.971 15.332 -22.248 1.00 96.94 264 ASP A C 1
ATOM 2072 O O . ASP A 1 264 ? 3.726 14.390 -22.515 1.00 96.94 264 ASP A O 1
ATOM 2076 N N . LYS A 1 265 ? 2.131 15.843 -23.153 1.00 96.88 265 LYS A N 1
ATOM 2077 C CA . LYS A 1 265 ? 1.947 15.315 -24.514 1.00 96.88 265 LYS A CA 1
ATOM 2078 C C . LYS A 1 265 ? 3.246 15.195 -25.313 1.00 96.88 265 LYS A C 1
ATOM 2080 O O . LYS A 1 265 ? 3.322 14.359 -26.213 1.00 96.88 265 LYS A O 1
ATOM 2085 N N . LYS A 1 266 ? 4.279 15.993 -25.006 1.00 98.12 266 LYS A N 1
ATOM 2086 C CA . LYS A 1 266 ? 5.577 15.921 -25.702 1.00 98.12 266 LYS A CA 1
ATOM 2087 C C . LYS A 1 266 ? 6.291 14.589 -25.459 1.00 98.12 266 LYS A C 1
ATOM 2089 O O . LYS A 1 266 ? 7.133 14.198 -26.263 1.00 98.12 266 LYS A O 1
ATOM 2094 N N . ARG A 1 267 ? 5.950 13.881 -24.378 1.00 97.19 267 ARG A N 1
ATOM 2095 C CA . ARG A 1 267 ? 6.601 12.632 -23.958 1.00 97.19 267 ARG A CA 1
ATOM 2096 C C . ARG A 1 267 ? 5.858 11.371 -24.402 1.00 97.19 267 ARG A C 1
ATOM 2098 O O . ARG A 1 267 ? 6.432 10.289 -24.336 1.00 97.19 267 ARG A O 1
ATOM 2105 N N . PHE A 1 268 ? 4.635 11.488 -24.922 1.00 98.00 268 PHE A N 1
ATOM 2106 C CA . PHE A 1 268 ? 3.776 10.335 -25.241 1.00 98.00 268 PHE A CA 1
ATOM 2107 C C . PHE A 1 268 ? 4.423 9.380 -26.240 1.00 98.00 268 PHE A C 1
ATOM 2109 O O . PHE A 1 268 ? 4.563 8.189 -25.981 1.00 98.00 268 PHE A O 1
ATOM 2116 N N . GLN A 1 269 ? 4.901 9.899 -27.374 1.00 98.00 269 GLN A N 1
ATOM 2117 C CA . GLN A 1 269 ? 5.535 9.058 -28.397 1.00 98.00 269 GLN A CA 1
ATOM 2118 C C . GLN A 1 269 ? 6.791 8.346 -27.880 1.00 98.00 269 GLN A C 1
ATOM 2120 O O . GLN A 1 269 ? 7.105 7.239 -28.322 1.00 98.00 269 GLN A O 1
ATOM 2125 N N . HIS A 1 270 ? 7.515 8.981 -26.958 1.00 97.44 270 HIS A N 1
ATOM 2126 C CA . HIS A 1 270 ? 8.681 8.389 -26.323 1.00 97.44 270 HIS A CA 1
ATOM 2127 C C . HIS A 1 270 ? 8.267 7.232 -25.404 1.00 97.44 270 HIS A C 1
ATOM 2129 O O . HIS A 1 270 ? 8.738 6.109 -25.598 1.00 97.44 270 HIS A O 1
ATOM 2135 N N . TYR A 1 271 ? 7.329 7.467 -24.483 1.00 98.38 271 TYR A N 1
ATOM 2136 C CA . TYR A 1 271 ? 6.884 6.448 -23.533 1.00 98.38 271 TYR A CA 1
ATOM 2137 C C . TYR A 1 271 ? 6.109 5.303 -24.177 1.00 98.38 271 TYR A C 1
ATOM 2139 O O . TYR A 1 271 ? 6.361 4.162 -23.815 1.00 98.38 271 TYR A O 1
ATOM 2147 N N . ARG A 1 272 ? 5.270 5.543 -25.193 1.00 98.25 272 ARG A N 1
ATOM 2148 C CA . ARG A 1 272 ? 4.621 4.460 -25.959 1.00 98.25 272 ARG A CA 1
ATOM 2149 C C . ARG A 1 272 ? 5.643 3.484 -26.543 1.00 98.25 272 ARG A C 1
ATOM 2151 O O . ARG A 1 272 ? 5.469 2.273 -26.452 1.00 98.25 272 ARG A O 1
ATOM 2158 N N . ARG A 1 273 ? 6.731 4.010 -27.120 1.00 97.81 273 ARG A N 1
ATOM 2159 C CA . ARG A 1 273 ? 7.801 3.194 -27.713 1.00 97.81 273 ARG A CA 1
ATOM 2160 C C . ARG A 1 273 ? 8.551 2.388 -26.655 1.00 97.81 273 ARG A C 1
ATOM 2162 O O . ARG A 1 273 ? 8.878 1.230 -26.896 1.00 97.81 273 ARG A O 1
ATOM 2169 N N . LEU A 1 274 ? 8.859 3.002 -25.514 1.00 97.00 274 LEU A N 1
ATOM 2170 C CA . LEU A 1 274 ? 9.526 2.314 -24.410 1.00 97.00 274 LEU A CA 1
ATOM 2171 C C . LEU A 1 274 ? 8.621 1.256 -23.778 1.00 97.00 274 LEU A C 1
ATOM 2173 O O . LEU A 1 274 ? 9.078 0.140 -23.567 1.00 97.00 274 LEU A O 1
ATOM 2177 N N . TYR A 1 275 ? 7.341 1.563 -23.580 1.00 97.88 275 TYR A N 1
ATOM 2178 C CA . TYR A 1 275 ? 6.350 0.637 -23.045 1.00 97.88 275 TYR A CA 1
ATOM 2179 C C . TYR A 1 275 ? 6.205 -0.616 -23.919 1.00 97.88 275 TYR A C 1
ATOM 2181 O O . TYR A 1 275 ? 6.270 -1.731 -23.416 1.00 97.88 275 TYR A O 1
ATOM 2189 N N . GLN A 1 276 ? 6.120 -0.463 -25.245 1.00 97.06 276 GLN A N 1
ATOM 2190 C CA . GLN A 1 276 ? 6.087 -1.611 -26.162 1.00 97.06 276 GLN A CA 1
ATOM 2191 C C . GLN A 1 276 ? 7.329 -2.504 -26.034 1.00 97.06 276 GLN A C 1
ATOM 2193 O O . GLN A 1 276 ? 7.213 -3.729 -26.015 1.00 97.06 276 GLN A O 1
ATOM 2198 N N . LYS A 1 277 ? 8.520 -1.901 -25.917 1.00 95.62 277 LYS A N 1
ATOM 2199 C CA . LYS A 1 277 ? 9.761 -2.654 -25.678 1.00 95.62 277 LYS A CA 1
ATOM 2200 C C . LYS A 1 277 ? 9.736 -3.355 -24.323 1.00 95.62 277 LYS A C 1
ATOM 2202 O O . LYS A 1 277 ? 10.124 -4.513 -24.252 1.00 95.62 277 LYS A O 1
ATOM 2207 N N . TYR A 1 278 ? 9.268 -2.665 -23.285 1.00 95.62 278 TYR A N 1
ATOM 2208 C CA . TYR A 1 278 ? 9.148 -3.195 -21.932 1.00 95.62 278 TYR A CA 1
ATOM 2209 C C . TYR A 1 278 ? 8.268 -4.450 -21.899 1.00 95.62 278 TYR A C 1
ATOM 2211 O O . TYR A 1 278 ? 8.711 -5.491 -21.427 1.00 95.62 278 TYR A O 1
ATOM 2219 N N . ILE A 1 279 ? 7.075 -4.396 -22.503 1.00 95.25 279 ILE A N 1
ATOM 2220 C CA . ILE A 1 279 ? 6.174 -5.553 -22.598 1.00 95.25 279 ILE A CA 1
ATOM 2221 C C . ILE A 1 279 ? 6.798 -6.692 -23.403 1.00 95.25 279 ILE A C 1
ATOM 2223 O O . ILE A 1 279 ? 6.764 -7.839 -22.965 1.00 95.25 279 ILE A O 1
ATOM 2227 N N . SER A 1 280 ? 7.403 -6.390 -24.556 1.00 94.56 280 SER A N 1
ATOM 2228 C CA . SER A 1 280 ? 8.054 -7.413 -25.379 1.00 94.56 280 SER A CA 1
ATOM 2229 C C . SER A 1 280 ? 9.177 -8.133 -24.632 1.00 94.56 280 SER A C 1
ATOM 2231 O O . SER A 1 280 ? 9.301 -9.346 -24.768 1.00 94.56 280 SER A O 1
ATOM 2233 N N . LEU A 1 281 ? 10.000 -7.399 -23.877 1.00 92.50 281 LEU A N 1
ATOM 2234 C CA . LEU A 1 281 ? 11.089 -7.972 -23.088 1.00 92.50 281 LEU A CA 1
ATOM 2235 C C . LEU A 1 281 ? 10.545 -8.779 -21.908 1.00 92.50 281 LEU A C 1
ATOM 2237 O O . LEU A 1 281 ? 10.967 -9.915 -21.724 1.00 92.50 281 LEU A O 1
ATOM 2241 N N . GLY A 1 282 ? 9.566 -8.243 -21.172 1.00 90.50 282 GLY A N 1
ATOM 2242 C CA . GLY A 1 282 ? 8.922 -8.948 -20.061 1.00 90.50 282 GLY A CA 1
ATOM 2243 C C . GLY A 1 282 ? 8.347 -10.299 -20.490 1.00 90.50 282 GLY A C 1
ATOM 2244 O O . GLY A 1 282 ? 8.656 -11.316 -19.881 1.00 90.50 282 GLY A O 1
ATOM 2245 N N . ASN A 1 283 ? 7.625 -10.340 -21.614 1.00 90.94 283 ASN A N 1
ATOM 2246 C CA . ASN A 1 283 ? 7.065 -11.586 -22.145 1.00 90.94 283 ASN A CA 1
ATOM 2247 C C . ASN A 1 283 ? 8.152 -12.588 -22.576 1.00 90.94 283 ASN A C 1
ATOM 2249 O O . ASN A 1 283 ? 7.967 -13.795 -22.464 1.00 90.94 283 ASN A O 1
ATOM 2253 N N . GLN A 1 284 ? 9.286 -12.118 -23.105 1.00 91.12 284 GLN A N 1
ATOM 2254 C CA . GLN A 1 284 ? 10.410 -13.001 -23.434 1.00 91.12 284 GLN A CA 1
ATOM 2255 C C . GLN A 1 284 ? 11.051 -13.574 -22.173 1.00 91.12 284 GLN A C 1
ATOM 2257 O O . GLN A 1 284 ? 11.355 -14.761 -22.141 1.00 91.12 284 GLN A O 1
ATOM 2262 N N . MET A 1 285 ? 11.220 -12.752 -21.139 1.00 89.38 285 MET A N 1
ATOM 2263 C CA . MET A 1 285 ? 11.781 -13.178 -19.860 1.00 89.38 285 MET A CA 1
ATOM 2264 C C . MET A 1 285 ? 10.878 -14.181 -19.141 1.00 89.38 285 MET A C 1
ATOM 2266 O O . MET A 1 285 ? 11.389 -15.150 -18.597 1.00 89.38 285 MET A O 1
ATOM 2270 N N . GLU A 1 286 ? 9.555 -14.023 -19.212 1.00 84.75 286 GLU A N 1
ATOM 2271 C CA . GLU A 1 286 ? 8.611 -15.017 -18.680 1.00 84.75 286 GLU A CA 1
ATOM 2272 C C . GLU A 1 286 ? 8.723 -16.387 -19.359 1.00 84.75 286 GLU A C 1
ATOM 2274 O O . GLU A 1 286 ? 8.465 -17.391 -18.713 1.00 84.75 286 GLU A O 1
ATOM 2279 N N . ASN A 1 287 ? 9.138 -16.453 -20.629 1.00 83.94 287 ASN A N 1
ATOM 2280 C CA . ASN A 1 287 ? 9.381 -17.732 -21.311 1.00 83.94 287 ASN A CA 1
ATOM 2281 C C . ASN A 1 287 ? 10.731 -18.374 -20.942 1.00 83.94 287 ASN A C 1
ATOM 2283 O O . ASN A 1 287 ? 10.981 -19.519 -21.314 1.00 83.94 287 ASN A O 1
ATOM 2287 N N . LEU A 1 288 ? 11.628 -17.618 -20.303 1.00 81.12 288 LEU A N 1
ATOM 2288 C CA . LEU A 1 288 ? 12.962 -18.071 -19.901 1.00 81.12 288 LEU A CA 1
ATOM 2289 C C . LEU A 1 288 ? 13.034 -18.470 -18.419 1.00 81.12 288 LEU A C 1
ATOM 2291 O O . LEU A 1 288 ? 13.999 -19.133 -18.039 1.00 81.12 288 LEU A O 1
ATOM 2295 N N . ALA A 1 289 ? 12.065 -18.030 -17.611 1.00 65.44 289 ALA A N 1
ATOM 2296 C CA . ALA A 1 289 ? 11.943 -18.293 -16.176 1.00 65.44 289 ALA A CA 1
ATOM 2297 C C . ALA A 1 289 ? 11.131 -19.568 -15.901 1.00 65.44 289 ALA A C 1
ATOM 2299 O O . ALA A 1 289 ? 11.471 -20.266 -14.919 1.00 65.44 289 ALA A O 1
#